Protein AF-A0A523SQ18-F1 (afdb_monomer)

Radius of gyration: 29.77 Å; Cα contacts (8 Å, |Δi|>4): 262; chains: 1; bounding box: 77×30×87 Å

Mean predicted aligned error: 15.64 Å

pLDDT: mean 80.22, std 18.95, range [36.53, 98.81]

Foldseek 3Di:
DVVVVVVVVVVVVVVVVVVVVVVVVVVVVVVVCCVVDPDDDDDDDPDDDPPVVVVVVVVVVVVVVVVVVVVVVVVVVVVVVVVVVQAPFDKPFDPFWDQFQNDTATEIEGEDPDWDWDDDPHYIYTYYHPDDDPPQVVLVSVLVVLVVVVVVLLVVLCVVCCVVLVQDADEEEEDLDDPDQKAADPNRYIYGYSLCRSHNSLLVSLVSQLRSLCSVPVDPDPSSVVSSCVVPVCSVVSVVVVVVSVVVLVPRPSNCSSSPSPD

Nearest PDB structures (foldseek):
  6d2s-assembly1_A  TM=4.173E-01  e=6.656E-01  Mycobacterium tuberculosis H37Rv
  5e3x-assembly1_A-2  TM=3.750E-01  e=1.136E+00  Fervidobacterium islandicum
  6cz6-assembly1_D  TM=3.582E-01  e=8.959E-01  Mycobacterium tuberculosis H37Rv
  5giv-assembly3_E  TM=5.142E-01  e=5.652E+00  Deinococcus radiodurans R1 = ATCC 13939 = DSM 20539

Structure (mmCIF, N/CA/C/O backbone):
data_AF-A0A523SQ18-F1
#
_entry.id   AF-A0A523SQ18-F1
#
loop_
_atom_site.group_PDB
_atom_site.id
_atom_site.type_symbol
_atom_site.label_atom_id
_atom_site.label_alt_id
_atom_site.label_comp_id
_atom_site.label_asym_id
_atom_site.label_entity_id
_atom_site.label_seq_id
_atom_site.pdbx_PDB_ins_code
_atom_site.Cartn_x
_atom_site.Cartn_y
_atom_site.Cartn_z
_atom_site.occupancy
_atom_site.B_iso_or_equiv
_atom_site.auth_seq_id
_atom_site.auth_comp_id
_atom_site.auth_asym_id
_atom_site.auth_atom_id
_atom_site.pdbx_PDB_model_num
ATOM 1 N N . MET A 1 1 ? -10.753 -11.496 -16.327 1.00 45.47 1 MET A N 1
ATOM 2 C CA . MET A 1 1 ? -12.130 -11.015 -16.592 1.00 45.47 1 MET A CA 1
ATOM 3 C C . MET A 1 1 ? -12.182 -10.109 -17.814 1.00 45.47 1 MET A C 1
ATOM 5 O O . MET A 1 1 ? -13.069 -10.311 -18.627 1.00 45.47 1 MET A O 1
ATOM 9 N N . GLU A 1 2 ? -11.209 -9.210 -18.001 1.00 45.06 2 GLU A N 1
ATOM 10 C CA . GLU A 1 2 ? -11.089 -8.354 -19.197 1.00 45.06 2 GLU A CA 1
ATOM 11 C C . GLU A 1 2 ? -11.115 -9.126 -20.526 1.00 45.06 2 GLU A C 1
ATOM 13 O O . GLU A 1 2 ? -11.893 -8.794 -21.408 1.00 45.06 2 GLU A O 1
ATOM 18 N N . SER A 1 3 ? -10.367 -10.232 -20.638 1.00 47.94 3 SER A N 1
ATOM 19 C CA . SER A 1 3 ? -10.339 -11.058 -21.860 1.00 47.94 3 SER A CA 1
ATOM 20 C C . SER A 1 3 ? -11.707 -11.660 -22.223 1.00 47.94 3 SER A C 1
ATOM 22 O O . SER A 1 3 ? -12.045 -11.737 -23.400 1.00 47.94 3 SER A O 1
ATOM 24 N N . ARG A 1 4 ? -12.543 -12.001 -21.229 1.00 48.41 4 ARG A N 1
ATOM 25 C CA . ARG A 1 4 ? -13.916 -12.470 -21.480 1.00 48.41 4 ARG A CA 1
ATOM 26 C C . ARG A 1 4 ? -14.852 -11.322 -21.865 1.00 48.41 4 ARG A C 1
ATOM 28 O O . ARG A 1 4 ? -15.751 -11.540 -22.659 1.00 48.41 4 ARG A O 1
ATOM 35 N N . ARG A 1 5 ? -14.633 -10.106 -21.353 1.00 52.78 5 ARG A N 1
ATOM 36 C CA . ARG A 1 5 ? -15.425 -8.917 -21.720 1.00 52.78 5 ARG A CA 1
ATOM 37 C C . ARG A 1 5 ? -15.117 -8.437 -23.136 1.00 52.78 5 ARG A C 1
ATOM 39 O O . ARG A 1 5 ? -16.046 -8.102 -23.856 1.00 52.78 5 ARG A O 1
ATOM 46 N N . VAL A 1 6 ? -13.848 -8.479 -23.545 1.00 58.94 6 VAL A N 1
ATOM 47 C CA . VAL A 1 6 ? -13.438 -8.187 -24.929 1.00 58.94 6 VAL A CA 1
ATOM 48 C C . VAL A 1 6 ? -13.985 -9.250 -25.883 1.00 58.94 6 VAL A C 1
ATOM 50 O O . VAL A 1 6 ? -14.564 -8.897 -26.899 1.00 58.94 6 VAL A O 1
ATOM 53 N N . ALA A 1 7 ? -13.908 -10.537 -25.526 1.00 56.41 7 ALA A N 1
ATOM 54 C CA . ALA A 1 7 ? -14.481 -11.605 -26.348 1.00 56.41 7 ALA A CA 1
ATOM 55 C C . ALA A 1 7 ? -16.011 -11.495 -26.486 1.00 56.41 7 ALA A C 1
ATOM 57 O O . ALA A 1 7 ? -16.534 -11.618 -27.586 1.00 56.41 7 ALA A O 1
ATOM 58 N N . VAL A 1 8 ? -16.734 -11.209 -25.395 1.00 64.75 8 VAL A N 1
ATOM 59 C CA . VAL A 1 8 ? -18.192 -10.996 -25.439 1.00 64.75 8 VAL A CA 1
ATOM 60 C C . VAL A 1 8 ? -18.544 -9.749 -26.257 1.00 64.75 8 VAL A C 1
ATOM 62 O O . VAL A 1 8 ? -19.501 -9.784 -27.020 1.00 64.75 8 VAL A O 1
ATOM 65 N N . PHE A 1 9 ? -17.757 -8.674 -26.161 1.00 67.56 9 PHE A N 1
ATOM 66 C CA . PHE A 1 9 ? -17.957 -7.466 -26.964 1.00 67.56 9 PHE A CA 1
ATOM 67 C C . PHE A 1 9 ? -17.764 -7.728 -28.467 1.00 67.56 9 PHE A C 1
ATOM 69 O O . PHE A 1 9 ? -18.625 -7.355 -29.257 1.00 67.56 9 PHE A O 1
ATOM 76 N N . GLU A 1 10 ? -16.697 -8.430 -28.858 1.00 65.44 10 GLU A N 1
ATOM 77 C CA . GLU A 1 10 ? -16.439 -8.821 -30.255 1.00 65.44 10 GLU A CA 1
ATOM 78 C C . GLU A 1 10 ? -17.548 -9.735 -30.808 1.00 65.44 10 GLU A C 1
ATOM 80 O O . GLU A 1 10 ? -18.009 -9.540 -31.933 1.00 65.44 10 GLU A O 1
ATOM 85 N N . ILE A 1 11 ? -18.047 -10.681 -30.001 1.00 73.62 11 ILE A N 1
ATOM 86 C CA . ILE A 1 11 ? -19.167 -11.558 -30.382 1.00 73.62 11 ILE A CA 1
ATOM 87 C C . ILE A 1 11 ? -20.453 -10.742 -30.582 1.00 73.62 11 ILE A C 1
ATOM 89 O O . ILE A 1 11 ? -21.131 -10.908 -31.595 1.00 73.62 11 ILE A O 1
ATOM 93 N N . CYS A 1 12 ? -20.778 -9.824 -29.666 1.00 67.88 12 CYS A N 1
ATOM 94 C CA . CYS A 1 12 ? -21.961 -8.969 -29.787 1.00 67.88 12 CYS A CA 1
ATOM 95 C C . CYS A 1 12 ? -21.896 -8.045 -31.015 1.00 67.88 12 CYS A C 1
ATOM 97 O O . CYS A 1 12 ? -22.901 -7.876 -31.704 1.00 67.88 12 CYS A O 1
ATOM 99 N N . VAL A 1 13 ? -20.722 -7.480 -31.323 1.00 72.12 13 VAL A N 1
ATOM 100 C CA . VAL A 1 13 ? -20.512 -6.657 -32.527 1.00 72.12 13 VAL A CA 1
ATOM 101 C C . VAL A 1 13 ? -20.651 -7.502 -33.796 1.00 72.12 13 VAL A C 1
ATOM 103 O O . VAL A 1 13 ? -21.310 -7.071 -34.740 1.00 72.12 13 VAL A O 1
ATOM 106 N N . GLY A 1 14 ? -20.107 -8.723 -33.809 1.00 77.38 14 GLY A N 1
ATOM 107 C CA . GLY A 1 14 ? -20.265 -9.657 -34.925 1.00 77.38 14 GLY A CA 1
ATOM 108 C C . GLY A 1 14 ? -21.730 -10.012 -35.201 1.00 77.38 14 GLY A C 1
ATOM 109 O O . GLY A 1 14 ? -22.177 -9.929 -36.343 1.00 77.38 14 GLY A O 1
ATOM 110 N N . ILE A 1 15 ? -22.505 -10.325 -34.156 1.00 76.69 15 ILE A N 1
ATOM 111 C CA . ILE A 1 15 ? -23.942 -10.626 -34.274 1.00 76.69 15 ILE A CA 1
ATOM 112 C C . ILE A 1 15 ? -24.713 -9.405 -34.795 1.00 76.69 15 ILE A C 1
ATOM 114 O O . ILE A 1 15 ? -25.537 -9.544 -35.698 1.00 76.69 15 ILE A O 1
ATOM 118 N N . LEU A 1 16 ? -24.420 -8.203 -34.287 1.00 69.94 16 LEU A N 1
ATOM 119 C CA . LEU A 1 16 ? -25.072 -6.968 -34.731 1.00 69.94 16 LEU A CA 1
ATOM 120 C C . LEU A 1 16 ? -24.825 -6.691 -36.223 1.00 69.94 16 LEU A C 1
ATOM 122 O O . LEU A 1 16 ? -25.756 -6.334 -36.943 1.00 69.94 16 LEU A O 1
ATOM 126 N N . LEU A 1 17 ? -23.598 -6.902 -36.708 1.00 72.50 17 LEU A N 1
ATOM 127 C CA . LEU A 1 17 ? -23.261 -6.738 -38.125 1.00 72.50 17 LEU A CA 1
ATOM 128 C C . LEU A 1 17 ? -23.968 -7.767 -39.017 1.00 72.50 17 LEU A C 1
ATOM 130 O O . LEU A 1 17 ? -24.408 -7.414 -40.110 1.00 72.50 17 LEU A O 1
ATOM 134 N N . ILE A 1 18 ? -24.133 -9.008 -38.549 1.00 75.94 18 ILE A N 1
ATOM 135 C CA . ILE A 1 18 ? -24.889 -10.047 -39.266 1.00 75.94 18 ILE A CA 1
ATOM 136 C C . ILE A 1 18 ? -26.376 -9.675 -39.350 1.00 75.94 18 ILE A C 1
ATOM 138 O O . ILE A 1 18 ? -26.970 -9.785 -40.421 1.00 75.94 18 ILE A O 1
ATOM 142 N N . VAL A 1 19 ? -26.971 -9.180 -38.258 1.00 75.31 19 VAL A N 1
ATOM 143 C CA . VAL A 1 19 ? -28.376 -8.735 -38.235 1.00 75.31 19 VAL A CA 1
ATOM 144 C C . VAL A 1 19 ? -28.588 -7.547 -39.175 1.00 75.31 19 VAL A C 1
ATOM 146 O O . VAL A 1 19 ? -29.519 -7.566 -39.978 1.00 75.31 19 VAL A O 1
ATOM 149 N N . ILE A 1 20 ? -27.700 -6.549 -39.142 1.00 71.38 20 ILE A N 1
ATOM 150 C CA . ILE A 1 20 ? -27.742 -5.407 -40.068 1.00 71.38 20 ILE A CA 1
ATOM 151 C C . ILE A 1 20 ? -27.587 -5.885 -41.516 1.00 71.38 20 ILE A C 1
ATOM 153 O O . ILE A 1 20 ? -28.355 -5.466 -42.379 1.00 71.38 20 ILE A O 1
ATOM 157 N N . GLY A 1 21 ? -26.656 -6.804 -41.787 1.00 74.50 21 GLY A N 1
ATOM 158 C CA . GLY A 1 21 ? -26.476 -7.402 -43.109 1.00 74.50 21 GLY A CA 1
ATOM 159 C C . GLY A 1 21 ? -27.722 -8.139 -43.608 1.00 74.50 21 GLY A C 1
ATOM 160 O O . GLY A 1 21 ? -28.105 -7.975 -44.764 1.00 74.50 21 GLY A O 1
ATOM 161 N N . PHE A 1 22 ? -28.402 -8.894 -42.739 1.00 72.81 22 PHE A N 1
ATOM 162 C CA . PHE A 1 22 ? -29.632 -9.612 -43.083 1.00 72.81 22 PHE A CA 1
ATOM 163 C C . PHE A 1 22 ? -30.805 -8.663 -43.351 1.00 72.81 22 PHE A C 1
ATOM 165 O O . PHE A 1 22 ? -31.569 -8.876 -44.293 1.00 72.81 22 PHE A O 1
ATOM 172 N N . ILE A 1 23 ? -30.922 -7.582 -42.573 1.00 67.62 23 ILE A N 1
ATOM 173 C CA . ILE A 1 23 ? -31.892 -6.513 -42.827 1.00 67.62 23 ILE A CA 1
ATOM 174 C C . ILE A 1 23 ? -31.589 -5.881 -44.189 1.00 67.62 23 ILE A C 1
ATOM 176 O O . ILE A 1 23 ? -32.451 -5.886 -45.059 1.00 67.62 23 ILE A O 1
ATOM 180 N N . LEU A 1 24 ? -30.356 -5.443 -44.446 1.00 65.50 24 LEU A N 1
ATOM 181 C CA . LEU A 1 24 ? -29.980 -4.840 -45.731 1.00 65.50 24 LEU A CA 1
ATOM 182 C C . LEU A 1 24 ? -30.195 -5.788 -46.925 1.00 65.50 24 LEU A C 1
ATOM 184 O O . LEU A 1 24 ? -30.640 -5.344 -47.981 1.00 65.50 24 LEU A O 1
ATOM 188 N N . TRP A 1 25 ? -29.954 -7.093 -46.761 1.00 72.19 25 TRP A N 1
ATOM 189 C CA . TRP A 1 25 ? -30.231 -8.110 -47.782 1.00 72.19 25 TRP A CA 1
ATOM 190 C C . TRP A 1 25 ? -31.733 -8.320 -48.023 1.00 72.19 25 TRP A C 1
ATOM 192 O O . TRP A 1 25 ? -32.179 -8.426 -49.164 1.00 72.19 25 TRP A O 1
ATOM 202 N N . ARG A 1 26 ? -32.548 -8.333 -46.964 1.00 66.38 26 ARG A N 1
ATOM 203 C CA . ARG A 1 26 ? -34.009 -8.433 -47.086 1.00 66.38 26 ARG A CA 1
ATOM 204 C C . ARG A 1 26 ? -34.596 -7.194 -47.769 1.00 66.38 26 ARG A C 1
ATOM 206 O O . ARG A 1 26 ? -35.459 -7.325 -48.635 1.00 66.38 26 ARG A O 1
ATOM 213 N N . TRP A 1 27 ? -34.088 -6.012 -47.426 1.00 56.78 27 TRP A N 1
ATOM 214 C CA . TRP A 1 27 ? -34.474 -4.746 -48.051 1.00 56.78 27 TRP A CA 1
ATOM 215 C C . TRP A 1 27 ? -34.017 -4.669 -49.513 1.00 56.78 27 TRP A C 1
ATOM 217 O O . TRP A 1 27 ? -34.788 -4.230 -50.364 1.00 56.78 27 TRP A O 1
ATOM 227 N N . SER A 1 28 ? -32.824 -5.174 -49.852 1.00 64.94 28 SER A N 1
ATOM 228 C CA . SER A 1 28 ? -32.366 -5.208 -51.247 1.00 64.94 28 SER A CA 1
ATOM 229 C C . SER A 1 28 ? -33.218 -6.134 -52.118 1.00 64.94 28 SER A C 1
ATOM 231 O O . SER A 1 28 ? -33.491 -5.801 -53.268 1.00 64.94 28 SER A O 1
ATOM 233 N N . LYS A 1 29 ? -33.724 -7.248 -51.571 1.00 66.88 29 LYS A N 1
ATOM 234 C CA . LYS A 1 29 ? -34.671 -8.135 -52.268 1.00 66.88 29 LYS A CA 1
ATOM 235 C C . LYS A 1 29 ? -36.046 -7.495 -52.482 1.00 66.88 29 LYS A C 1
ATOM 237 O O . LYS A 1 29 ? -36.621 -7.689 -53.549 1.00 66.88 29 LYS A O 1
ATOM 242 N N . GLN A 1 30 ? -36.547 -6.710 -51.526 1.00 59.19 30 G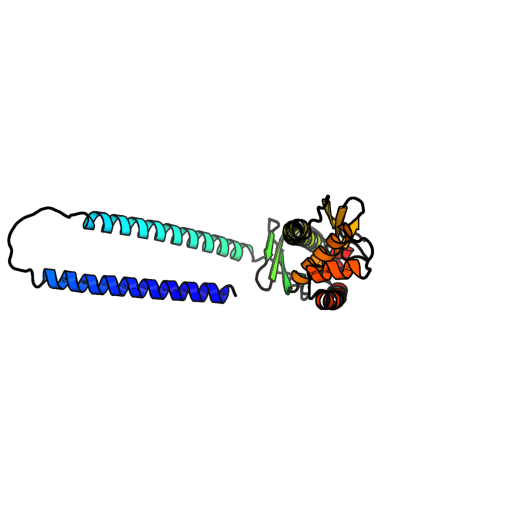LN A N 1
ATOM 243 C CA . GLN A 1 30 ? -37.788 -5.938 -51.695 1.00 59.19 30 GLN A CA 1
ATOM 244 C C . GLN A 1 30 ? -37.650 -4.853 -52.770 1.00 59.19 30 GLN A C 1
ATOM 246 O O . GLN A 1 30 ? -38.528 -4.721 -53.618 1.00 59.19 30 GLN A O 1
ATOM 251 N N . ILE A 1 31 ? -36.526 -4.133 -52.787 1.00 58.22 31 ILE A N 1
ATOM 252 C CA . ILE A 1 31 ? -36.234 -3.115 -53.807 1.00 58.22 31 ILE A CA 1
ATOM 253 C C . ILE A 1 31 ? -36.091 -3.757 -55.196 1.00 58.22 31 ILE A C 1
ATOM 255 O O . ILE A 1 31 ? -36.637 -3.246 -56.170 1.00 58.22 31 ILE A O 1
ATOM 259 N N . LEU A 1 32 ? -35.416 -4.910 -55.290 1.00 57.53 32 LEU A N 1
ATOM 260 C CA . LEU A 1 32 ? -35.263 -5.647 -56.547 1.00 57.53 32 LEU A CA 1
ATOM 261 C C . LEU A 1 32 ? -36.611 -6.172 -57.077 1.00 57.53 32 LEU A C 1
ATOM 263 O O . LEU A 1 32 ? -36.835 -6.154 -58.280 1.00 57.53 32 LEU A O 1
ATOM 267 N N . TRP A 1 33 ? -37.527 -6.594 -56.197 1.00 51.38 33 TRP A N 1
ATOM 268 C CA . TRP A 1 33 ? -38.872 -7.036 -56.589 1.00 51.38 33 TRP A CA 1
ATOM 269 C C . TRP A 1 33 ? -39.714 -5.887 -57.165 1.00 51.38 33 TRP A C 1
ATOM 271 O O . TRP A 1 33 ? -40.364 -6.071 -58.188 1.00 51.38 33 TRP A O 1
ATOM 281 N N . ILE A 1 34 ? -39.624 -4.689 -56.575 1.00 56.59 34 ILE A N 1
ATOM 282 C CA . ILE A 1 34 ? -40.304 -3.472 -57.056 1.00 56.59 34 ILE A CA 1
ATOM 283 C C . ILE A 1 34 ? -39.718 -2.980 -58.393 1.00 56.59 34 ILE A C 1
ATOM 285 O O . ILE A 1 34 ? -40.448 -2.453 -59.227 1.00 56.59 34 ILE A O 1
ATOM 289 N N . LEU A 1 35 ? -38.414 -3.179 -58.622 1.00 55.28 35 LEU A N 1
ATOM 290 C CA . LEU A 1 35 ? -37.752 -2.865 -59.896 1.00 55.28 35 LEU A CA 1
ATOM 291 C C . LEU A 1 35 ? -38.108 -3.850 -61.022 1.00 55.28 35 LEU A C 1
ATOM 293 O O . LEU A 1 35 ? -38.194 -3.436 -62.174 1.00 55.28 35 LEU A O 1
ATOM 297 N N . ILE A 1 36 ? -38.287 -5.140 -60.706 1.00 64.38 36 ILE A N 1
ATOM 298 C CA . ILE A 1 36 ? -38.589 -6.190 -61.697 1.00 64.38 36 ILE A CA 1
ATOM 299 C C . ILE A 1 36 ? -40.092 -6.249 -62.016 1.00 64.38 36 ILE A C 1
ATOM 301 O O . ILE A 1 36 ? -40.459 -6.481 -63.165 1.00 64.38 36 ILE A O 1
ATOM 305 N N . TYR A 1 37 ? -40.956 -6.009 -61.026 1.00 52.25 37 TYR A N 1
ATOM 306 C CA . TYR A 1 37 ? -42.413 -6.001 -61.177 1.00 52.25 37 TYR A CA 1
ATOM 307 C C . TYR A 1 37 ? -42.995 -4.667 -60.694 1.00 52.25 37 TYR A C 1
ATOM 309 O O . TYR A 1 37 ? -43.635 -4.614 -59.639 1.00 52.25 37 TYR A O 1
ATOM 317 N N . PRO A 1 38 ? -42.768 -3.568 -61.433 1.00 54.34 38 PRO A N 1
ATOM 318 C CA . PRO A 1 38 ? -43.370 -2.294 -61.085 1.00 54.34 38 PRO A CA 1
ATOM 319 C C . PRO A 1 38 ? -44.897 -2.402 -61.258 1.00 54.34 38 PRO A C 1
ATOM 321 O O . PRO A 1 38 ? -45.357 -2.794 -62.335 1.00 54.34 38 PRO A O 1
ATOM 324 N N . PRO A 1 39 ? -45.714 -2.083 -60.238 1.00 49.50 39 PRO A N 1
ATOM 325 C CA . PRO A 1 39 ? -47.161 -2.033 -60.414 1.00 49.50 39 PRO A CA 1
ATOM 326 C C . PRO A 1 39 ? -47.530 -0.971 -61.471 1.00 49.50 39 PRO A C 1
ATOM 328 O O . PRO A 1 39 ? -46.842 0.049 -61.582 1.00 49.50 39 PRO A O 1
ATOM 331 N N . PRO A 1 40 ? -48.591 -1.194 -62.270 1.00 48.09 40 PRO A N 1
ATOM 332 C CA . PRO A 1 40 ? -48.945 -0.316 -63.381 1.00 48.09 40 PRO A CA 1
ATOM 333 C C . PRO A 1 40 ? -49.273 1.099 -62.885 1.00 48.09 40 PRO A C 1
ATOM 335 O O . PRO A 1 40 ? -50.044 1.288 -61.945 1.00 48.09 40 PRO A O 1
ATOM 338 N N . LEU A 1 41 ? -48.633 2.088 -63.514 1.00 47.19 41 LEU A N 1
ATOM 339 C CA . LEU A 1 41 ? -48.600 3.484 -63.084 1.00 47.19 41 LEU A CA 1
ATOM 340 C C . LEU A 1 41 ? -49.985 4.149 -63.034 1.00 47.19 41 LEU A C 1
ATOM 342 O O . LEU A 1 41 ? -50.658 4.272 -64.055 1.00 47.19 41 LEU A O 1
ATOM 346 N N . ALA A 1 42 ? -50.274 4.786 -61.900 1.00 36.53 42 ALA A N 1
ATOM 347 C CA . ALA A 1 4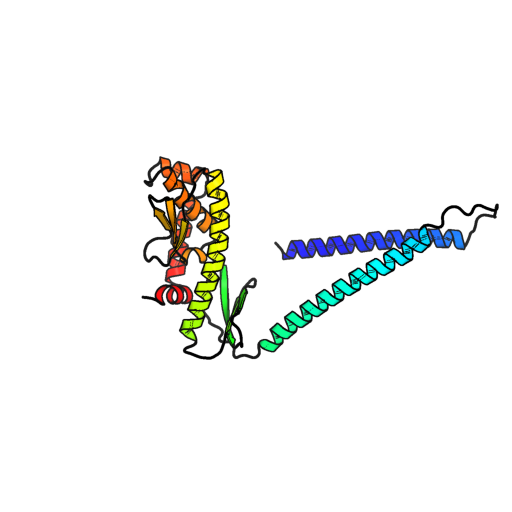2 ? -50.950 6.080 -61.866 1.00 36.53 42 ALA A CA 1
ATOM 348 C C . ALA A 1 42 ? -49.935 7.142 -61.388 1.00 36.53 42 ALA A C 1
ATOM 350 O O . ALA A 1 42 ? -49.295 6.983 -60.351 1.00 36.53 42 ALA A O 1
ATOM 351 N N . LYS A 1 43 ? -49.733 8.200 -62.184 1.00 38.41 43 LYS A N 1
ATOM 352 C CA . LYS A 1 43 ? -48.966 9.418 -61.833 1.00 38.41 43 LYS A CA 1
ATOM 353 C C . LYS A 1 43 ? -49.787 10.317 -60.879 1.00 38.41 43 LYS A C 1
ATOM 355 O O . LYS A 1 43 ? -51.002 10.151 -60.838 1.00 38.41 43 LYS A O 1
ATOM 360 N N . PRO A 1 44 ? -49.230 11.427 -60.353 1.00 62.97 44 PRO A N 1
ATOM 361 C CA . PRO A 1 44 ? -47.898 11.640 -59.781 1.00 62.97 44 PRO A CA 1
ATOM 362 C C . PRO A 1 44 ? -48.018 12.198 -58.344 1.00 62.97 44 PRO A C 1
ATOM 364 O O . PRO A 1 44 ? -48.954 12.930 -58.053 1.00 62.97 44 PRO A O 1
ATOM 367 N N . LEU A 1 45 ? -47.041 11.978 -57.464 1.00 39.09 45 LEU A N 1
ATOM 368 C CA . LEU A 1 45 ? -46.723 13.000 -56.462 1.00 39.09 45 LEU A CA 1
ATOM 369 C C . LEU A 1 45 ? -45.272 12.860 -56.012 1.00 39.09 45 LEU A C 1
ATOM 371 O O . LEU A 1 45 ? -44.842 11.865 -55.432 1.00 39.09 45 LEU A O 1
ATOM 375 N N . ILE A 1 46 ? -44.520 13.899 -56.348 1.00 48.56 46 ILE A N 1
ATOM 376 C CA . ILE A 1 46 ? -43.278 14.297 -55.709 1.00 48.56 46 ILE A CA 1
ATOM 377 C C . ILE A 1 46 ? -43.627 14.541 -54.245 1.00 48.56 46 ILE A C 1
ATOM 379 O O . ILE A 1 46 ? -44.146 15.599 -53.940 1.00 48.56 46 ILE A O 1
ATOM 383 N N . GLU A 1 47 ? -43.400 13.574 -53.360 1.00 46.28 47 GLU A N 1
ATOM 384 C CA . GLU A 1 47 ? -43.455 13.789 -51.909 1.00 46.28 47 GLU A CA 1
ATOM 385 C C . GLU A 1 47 ? -42.832 12.586 -51.187 1.00 46.28 47 GLU A C 1
ATOM 387 O O . GLU A 1 47 ? -43.510 11.698 -50.687 1.00 46.28 47 GLU A O 1
ATOM 392 N N . SER A 1 48 ? -41.498 12.503 -51.234 1.00 49.91 48 SER A N 1
ATOM 393 C CA . SER A 1 48 ? -40.609 11.897 -50.219 1.00 49.91 48 SER A CA 1
ATOM 394 C C . SER A 1 48 ? -39.279 11.473 -50.849 1.00 49.91 48 SER A C 1
ATOM 396 O O . SER A 1 48 ? -38.933 10.302 -50.980 1.00 49.91 48 SER A O 1
ATOM 398 N N . LEU A 1 49 ? -38.451 12.470 -51.155 1.00 51.84 49 LEU A N 1
ATOM 399 C CA . LEU A 1 49 ? -37.020 12.284 -51.392 1.00 51.84 49 LEU A CA 1
ATOM 400 C C . LEU A 1 49 ? -36.171 12.676 -50.156 1.00 51.84 49 LEU A C 1
ATOM 402 O O . LEU A 1 49 ? -35.298 13.527 -50.286 1.00 51.84 49 LEU A O 1
ATOM 406 N N . PRO A 1 50 ? -36.339 12.081 -48.949 1.00 48.22 50 PRO A N 1
ATOM 407 C CA . PRO A 1 50 ? -35.333 12.217 -47.894 1.00 48.22 50 PRO A CA 1
ATOM 408 C C . PRO A 1 50 ? -34.287 11.084 -47.901 1.00 48.22 50 PRO A C 1
ATOM 410 O O . PRO A 1 50 ? -33.290 11.169 -47.187 1.00 48.22 50 PRO A O 1
ATOM 413 N N . PHE A 1 51 ? -34.448 10.029 -48.709 1.00 48.66 51 PHE A N 1
ATOM 414 C CA . PHE A 1 51 ? -33.617 8.824 -48.566 1.00 48.66 51 PHE A CA 1
ATOM 415 C C . PHE A 1 51 ? -32.252 8.878 -49.271 1.00 48.66 51 PHE A C 1
ATOM 417 O O . PHE A 1 51 ? -31.283 8.314 -48.760 1.00 48.66 51 PHE A O 1
ATOM 424 N N . LEU A 1 52 ? -32.115 9.602 -50.388 1.00 47.78 52 LEU A N 1
ATOM 425 C CA . LEU A 1 52 ? -30.832 9.676 -51.109 1.00 47.78 52 LEU A CA 1
ATOM 426 C C . LEU A 1 52 ? -29.800 10.592 -50.421 1.00 47.78 52 LEU A C 1
ATOM 428 O O . LEU A 1 52 ? -28.601 10.334 -50.514 1.00 47.78 52 LEU A O 1
ATOM 432 N N . PHE A 1 53 ? -30.244 11.588 -49.645 1.00 46.19 53 PHE A N 1
ATOM 433 C CA . PHE A 1 53 ? -29.349 12.434 -48.841 1.00 46.19 53 PHE A CA 1
ATOM 434 C C . PHE A 1 53 ? -28.876 11.752 -47.547 1.00 46.19 53 PHE A C 1
ATOM 436 O O . PHE A 1 53 ? -27.729 11.937 -47.137 1.00 46.19 53 PHE A O 1
ATOM 443 N N . TRP A 1 54 ? -29.708 10.903 -46.933 1.00 47.88 54 TRP A N 1
ATOM 444 C CA . TRP A 1 54 ? -29.310 10.122 -45.755 1.00 47.88 54 TRP A CA 1
ATOM 445 C C . TRP A 1 54 ? -28.310 9.007 -46.085 1.00 47.88 54 TRP A C 1
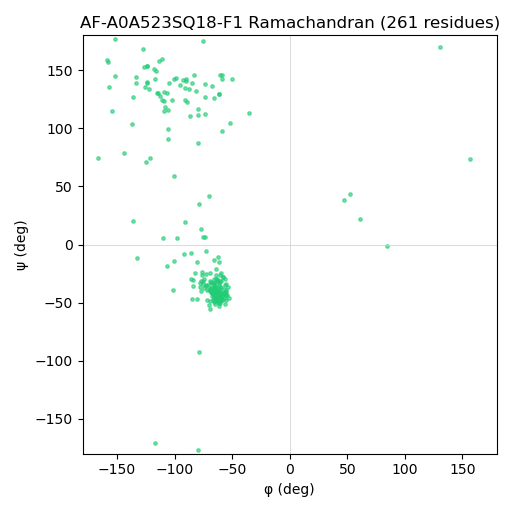ATOM 447 O O . TRP A 1 54 ? -27.403 8.758 -45.295 1.00 47.88 54 TRP A O 1
ATOM 457 N N . GLY A 1 55 ? -28.415 8.380 -47.262 1.00 51.03 55 GLY A N 1
ATOM 458 C CA . GLY A 1 55 ? -27.485 7.332 -47.696 1.00 51.03 55 GLY A CA 1
ATOM 459 C C . GLY A 1 55 ? -26.045 7.828 -47.871 1.00 51.03 55 GLY A C 1
ATOM 460 O O . GLY A 1 55 ? -25.118 7.231 -47.327 1.00 51.03 55 GLY A O 1
ATOM 461 N N . LEU A 1 56 ? -25.850 8.956 -48.567 1.00 50.97 56 LEU A N 1
ATOM 462 C CA . LEU A 1 56 ? -24.524 9.561 -48.755 1.00 50.97 56 LEU A CA 1
ATOM 463 C C . LEU A 1 56 ? -23.967 10.168 -47.458 1.00 50.97 56 LEU A C 1
ATOM 465 O O . LEU A 1 56 ? -22.782 10.006 -47.170 1.00 50.97 56 LEU A O 1
ATOM 469 N N . GLY A 1 57 ? -24.814 10.806 -46.642 1.00 49.66 57 GLY A N 1
ATOM 470 C CA . GLY A 1 57 ? -24.418 11.334 -45.333 1.00 49.66 57 GLY A CA 1
ATOM 471 C C . GLY A 1 57 ? -23.968 10.236 -44.364 1.00 49.66 57 GLY A C 1
ATOM 472 O O . GLY A 1 57 ? -22.922 10.364 -43.729 1.00 49.66 57 GLY A O 1
ATOM 473 N N . ALA A 1 58 ? -24.697 9.118 -44.300 1.00 54.81 58 ALA A N 1
ATOM 474 C CA . ALA A 1 58 ? -24.320 7.963 -43.488 1.00 54.81 58 ALA A CA 1
ATOM 475 C C . ALA A 1 58 ? -23.024 7.307 -43.987 1.00 54.81 58 ALA A C 1
ATOM 477 O O . ALA A 1 58 ? -22.172 6.962 -43.170 1.00 54.81 58 ALA A O 1
ATOM 478 N N . LEU A 1 59 ? -22.827 7.193 -45.307 1.00 55.09 59 LEU A N 1
ATOM 479 C CA . LEU A 1 59 ? -21.598 6.640 -45.883 1.00 55.09 59 LEU A CA 1
ATOM 480 C C . LEU A 1 59 ? -20.375 7.509 -45.545 1.00 55.09 59 LEU A C 1
ATOM 482 O O . LEU A 1 59 ? -19.356 6.991 -45.095 1.00 55.09 59 LEU A O 1
ATOM 486 N N . LEU A 1 60 ? -20.498 8.835 -45.666 1.00 56.91 60 LEU A N 1
ATOM 487 C CA . LEU A 1 60 ? -19.428 9.781 -45.331 1.00 56.91 60 LEU A CA 1
ATOM 488 C C . LEU A 1 60 ? -19.098 9.790 -43.831 1.00 56.91 60 LEU A C 1
ATOM 490 O O . LEU A 1 60 ? -17.924 9.879 -43.463 1.00 56.91 60 LEU A O 1
ATOM 494 N N . VAL A 1 61 ? -20.105 9.657 -42.960 1.00 63.16 61 VAL A N 1
ATOM 495 C CA . VAL A 1 61 ? -19.906 9.527 -41.506 1.00 63.16 61 VAL A CA 1
ATOM 496 C C . VAL A 1 61 ? -19.229 8.199 -41.165 1.00 63.16 61 VAL A C 1
ATOM 498 O O . VAL A 1 61 ? -18.267 8.190 -40.394 1.00 63.16 61 VAL A O 1
ATOM 501 N N . VAL A 1 62 ? -19.661 7.088 -41.769 1.00 62.09 62 VAL A N 1
ATOM 502 C CA . VAL A 1 62 ? -19.043 5.766 -41.581 1.00 62.09 62 VAL A CA 1
ATOM 503 C C . VAL A 1 62 ? -17.596 5.767 -42.070 1.00 62.09 62 VAL A C 1
ATOM 505 O O . VAL A 1 62 ? -16.716 5.305 -41.344 1.00 62.09 62 VAL A O 1
ATOM 508 N N . ASP A 1 63 ? -17.307 6.358 -43.229 1.00 65.69 63 ASP A N 1
ATOM 509 C CA . ASP A 1 63 ? -15.942 6.482 -43.748 1.00 65.69 63 ASP A CA 1
ATOM 510 C C . ASP A 1 63 ? -15.078 7.440 -42.920 1.00 65.69 63 ASP A C 1
ATOM 512 O O . ASP A 1 63 ? -13.872 7.224 -42.773 1.00 65.69 63 ASP A O 1
ATOM 516 N N . GLY A 1 64 ? -15.664 8.492 -42.344 1.00 67.69 64 GLY A N 1
ATOM 517 C CA . GLY A 1 64 ? -14.987 9.386 -41.402 1.00 67.69 64 GLY A CA 1
ATOM 518 C C . GLY A 1 64 ? -14.605 8.676 -40.099 1.00 67.69 64 GLY A C 1
ATOM 519 O O . GLY A 1 64 ? -13.462 8.769 -39.644 1.00 67.69 64 GLY A O 1
ATOM 520 N N . VAL A 1 65 ? -15.530 7.900 -39.527 1.00 60.78 65 VAL A N 1
ATOM 521 C CA . VAL A 1 65 ? -15.286 7.070 -38.337 1.00 60.78 65 VAL A CA 1
ATOM 522 C C . VAL A 1 65 ? -14.270 5.969 -38.645 1.00 60.78 65 VAL A C 1
ATOM 524 O O . VAL A 1 65 ? -13.338 5.764 -37.868 1.00 60.78 65 VAL A O 1
ATOM 527 N N . ARG A 1 66 ? -14.377 5.308 -39.804 1.00 67.44 66 ARG A N 1
ATOM 528 C CA . ARG A 1 66 ? -13.447 4.263 -40.252 1.00 67.44 66 ARG A CA 1
ATOM 529 C C . ARG A 1 66 ? -12.028 4.797 -40.414 1.00 67.44 66 ARG A C 1
ATOM 531 O O . ARG A 1 66 ? -11.103 4.169 -39.900 1.00 67.44 66 ARG A O 1
ATOM 538 N N . ARG A 1 67 ? -11.856 5.966 -41.044 1.00 67.50 67 ARG A N 1
ATOM 539 C CA . ARG A 1 67 ? -10.556 6.650 -41.159 1.00 67.50 67 ARG A CA 1
ATOM 540 C C . ARG A 1 67 ? -9.986 6.998 -39.792 1.00 67.50 67 ARG A C 1
ATOM 542 O O . ARG A 1 67 ? -8.852 6.642 -39.504 1.00 67.50 67 ARG A O 1
ATOM 549 N N . LYS A 1 68 ? -10.792 7.564 -38.888 1.00 63.59 68 LYS A N 1
ATOM 550 C CA . LYS A 1 68 ? -10.328 7.909 -37.534 1.00 63.59 68 LYS A CA 1
ATOM 551 C C . LYS A 1 68 ? -9.949 6.680 -36.704 1.00 63.59 68 LYS A C 1
ATOM 553 O O . LYS A 1 68 ? -8.976 6.723 -35.950 1.00 63.59 68 LYS A O 1
ATOM 558 N N . ILE A 1 69 ? -10.667 5.567 -36.864 1.00 60.25 69 ILE A N 1
ATOM 559 C CA . ILE A 1 69 ? -10.307 4.277 -36.261 1.00 60.25 69 ILE A CA 1
ATOM 560 C C . ILE A 1 69 ? -9.000 3.756 -36.865 1.00 60.25 69 ILE A C 1
ATOM 562 O O . ILE A 1 69 ? -8.119 3.362 -36.105 1.00 60.25 69 ILE A O 1
ATOM 566 N N . GLN A 1 70 ? -8.840 3.774 -38.192 1.00 67.62 70 GLN A N 1
ATOM 567 C CA . GLN A 1 70 ? -7.613 3.340 -38.870 1.00 67.62 70 GLN A CA 1
ATOM 568 C C . GLN A 1 70 ? -6.407 4.194 -38.472 1.00 67.62 70 GLN A C 1
ATOM 570 O O . GLN A 1 70 ? -5.371 3.629 -38.135 1.00 67.62 70 GLN A O 1
ATOM 575 N N . ASP A 1 71 ? -6.556 5.514 -38.401 1.00 71.44 71 ASP A N 1
ATOM 576 C CA . ASP A 1 71 ? -5.517 6.445 -37.957 1.00 71.44 71 ASP A CA 1
ATOM 577 C C . ASP A 1 71 ? -5.137 6.201 -36.502 1.00 71.44 71 ASP A C 1
ATOM 579 O O . ASP A 1 71 ? -3.957 6.118 -36.171 1.00 71.44 71 ASP A O 1
ATOM 583 N N . THR A 1 72 ? -6.123 5.997 -35.626 1.00 59.16 72 THR A N 1
ATOM 584 C CA . THR A 1 72 ? -5.866 5.658 -34.220 1.00 59.16 72 THR A CA 1
ATOM 585 C C . THR A 1 72 ? -5.148 4.312 -34.118 1.00 59.16 72 THR A C 1
ATOM 587 O O . THR A 1 72 ? -4.202 4.169 -33.345 1.00 59.16 72 THR A O 1
ATOM 590 N N . ARG A 1 73 ? -5.531 3.324 -34.936 1.00 63.88 73 ARG A N 1
ATOM 591 C CA . ARG A 1 73 ? -4.888 2.002 -35.000 1.00 63.88 73 ARG A CA 1
ATOM 592 C C . ARG A 1 73 ? -3.461 2.103 -35.532 1.00 63.88 73 ARG A C 1
ATOM 594 O O . ARG A 1 73 ? -2.569 1.490 -34.958 1.00 63.88 73 ARG A O 1
ATOM 601 N N . MET A 1 74 ? -3.219 2.917 -36.558 1.00 66.81 74 MET A N 1
ATOM 602 C CA . MET A 1 74 ? -1.889 3.190 -37.105 1.00 66.81 74 MET A CA 1
ATOM 603 C C . MET A 1 74 ? -1.015 3.944 -36.106 1.00 66.81 74 MET A C 1
ATOM 605 O O . MET A 1 74 ? 0.130 3.557 -35.904 1.00 66.81 74 MET A O 1
ATOM 609 N N . GLN A 1 75 ? -1.543 4.948 -35.405 1.00 64.00 75 GLN A N 1
ATOM 610 C CA . GLN A 1 75 ? -0.830 5.643 -34.333 1.00 64.00 75 GLN A CA 1
ATOM 611 C C . GLN A 1 75 ? -0.522 4.707 -33.161 1.00 64.00 75 GLN A C 1
ATOM 613 O O . GLN A 1 75 ? 0.580 4.756 -32.613 1.00 64.00 75 GLN A O 1
ATOM 618 N N . MET A 1 76 ? -1.445 3.810 -32.799 1.00 54.12 76 MET A N 1
ATOM 619 C CA . MET A 1 76 ? -1.205 2.774 -31.793 1.00 54.12 76 MET A CA 1
ATOM 620 C C . MET A 1 76 ? -0.136 1.780 -32.251 1.00 54.12 76 MET A C 1
ATOM 622 O O . MET A 1 76 ? 0.813 1.558 -31.505 1.00 54.12 76 MET A O 1
ATOM 626 N N . HIS A 1 77 ? -0.212 1.247 -33.473 1.00 62.41 77 HIS A N 1
ATOM 627 C CA . HIS A 1 77 ? 0.797 0.341 -34.028 1.00 62.41 77 HIS A CA 1
ATOM 628 C C . HIS A 1 77 ? 2.157 1.021 -34.202 1.00 62.41 77 HIS A C 1
ATOM 630 O O . HIS A 1 77 ? 3.170 0.403 -33.897 1.00 62.41 77 HIS A O 1
ATOM 636 N N . ALA A 1 78 ? 2.204 2.292 -34.603 1.00 56.00 78 ALA A N 1
ATOM 637 C CA . ALA A 1 78 ? 3.428 3.084 -34.701 1.00 56.00 78 ALA A CA 1
ATOM 638 C C . ALA A 1 78 ? 4.018 3.398 -33.318 1.00 56.00 78 ALA A C 1
ATOM 640 O O . ALA A 1 78 ? 5.229 3.339 -33.124 1.00 56.00 78 ALA A O 1
ATOM 641 N N . LYS A 1 79 ? 3.179 3.677 -32.314 1.00 59.19 79 LYS A N 1
ATOM 642 C CA . LYS A 1 79 ? 3.607 3.823 -30.916 1.00 59.19 79 LYS A CA 1
ATOM 643 C C . LYS A 1 79 ? 4.147 2.499 -30.375 1.00 59.19 79 LYS A C 1
ATOM 645 O O . LYS A 1 79 ? 5.187 2.486 -29.725 1.00 59.19 79 LYS A O 1
ATOM 650 N N . GLN A 1 80 ? 3.494 1.383 -30.688 1.00 54.88 80 GLN A N 1
ATOM 651 C CA . GLN A 1 80 ? 3.880 0.039 -30.260 1.00 54.88 80 GLN A CA 1
ATOM 652 C C . GLN A 1 80 ? 5.132 -0.465 -30.998 1.00 54.88 80 GLN A C 1
ATOM 654 O O . GLN A 1 80 ? 5.981 -1.094 -30.375 1.00 54.88 80 GLN A O 1
ATOM 659 N N . SER A 1 81 ? 5.314 -0.123 -32.278 1.00 53.25 81 SER A N 1
ATOM 660 C CA . SER A 1 81 ? 6.512 -0.433 -33.068 1.00 53.25 81 SER A CA 1
ATOM 661 C C . SER A 1 81 ? 7.700 0.452 -32.686 1.00 53.25 81 SER A C 1
ATOM 663 O O . SER A 1 81 ? 8.806 -0.064 -32.565 1.00 53.25 81 SER A O 1
ATOM 665 N N . ARG A 1 82 ? 7.489 1.740 -32.370 1.00 54.56 82 ARG A N 1
ATOM 666 C CA . ARG A 1 82 ? 8.512 2.615 -31.761 1.00 54.56 82 ARG A CA 1
ATOM 667 C C . ARG A 1 82 ? 8.951 2.091 -30.392 1.00 54.56 82 ARG A C 1
ATOM 669 O O . ARG A 1 82 ? 10.147 2.032 -30.128 1.00 54.56 82 ARG A O 1
ATOM 676 N N . LEU A 1 83 ? 8.011 1.621 -29.564 1.00 52.94 83 LEU A N 1
ATOM 677 C CA . LEU A 1 83 ? 8.306 0.942 -28.292 1.00 52.94 83 LEU A CA 1
ATOM 678 C C . LEU A 1 83 ? 9.028 -0.405 -28.479 1.00 52.94 83 LEU A C 1
ATOM 680 O O . LEU A 1 83 ? 9.786 -0.810 -27.595 1.00 52.94 83 LEU A O 1
ATOM 684 N N . ARG A 1 84 ? 8.791 -1.097 -29.604 1.00 47.00 84 ARG A N 1
ATOM 685 C CA . ARG A 1 84 ? 9.450 -2.361 -29.980 1.00 47.00 84 ARG A CA 1
ATOM 686 C C . ARG A 1 84 ? 10.872 -2.129 -30.503 1.00 47.00 84 ARG A C 1
ATOM 688 O O . ARG A 1 84 ? 11.775 -2.876 -30.144 1.00 47.00 84 ARG A O 1
ATOM 695 N N . ASN A 1 85 ? 11.086 -1.075 -31.292 1.00 47.75 85 ASN A N 1
ATOM 696 C CA . ASN A 1 85 ? 12.384 -0.739 -31.885 1.00 47.75 85 ASN A CA 1
ATOM 697 C C . ASN A 1 85 ? 13.314 0.017 -30.924 1.00 47.75 85 ASN A C 1
ATOM 699 O O . ASN A 1 85 ? 14.526 -0.132 -31.032 1.00 47.75 85 ASN A O 1
ATOM 703 N N . SER A 1 86 ? 12.793 0.719 -29.911 1.00 53.09 86 SER A N 1
ATOM 704 C CA . SER A 1 86 ? 13.613 1.310 -28.838 1.00 53.09 86 SER A CA 1
ATOM 705 C C . SER A 1 86 ? 14.158 0.274 -27.832 1.00 53.09 86 SER A C 1
ATOM 707 O O . SER A 1 86 ? 14.662 0.652 -26.778 1.00 53.09 86 SER A O 1
ATOM 709 N N . GLY A 1 87 ? 13.953 -1.026 -28.086 1.00 46.00 87 GLY A N 1
ATOM 710 C CA . GLY A 1 87 ? 14.147 -2.129 -27.140 1.00 46.00 87 GLY A CA 1
ATOM 711 C C . GLY A 1 87 ? 15.326 -3.063 -27.424 1.00 46.00 87 GLY A C 1
ATOM 712 O O . GLY A 1 87 ? 15.481 -4.032 -26.691 1.00 46.00 87 GLY A O 1
ATOM 713 N N . ARG A 1 88 ? 16.185 -2.796 -28.420 1.00 47.72 88 ARG A N 1
ATOM 714 C CA . ARG A 1 88 ? 17.440 -3.563 -28.622 1.00 47.72 88 ARG A CA 1
ATOM 715 C C . ARG A 1 88 ? 18.561 -3.130 -27.661 1.00 47.72 88 ARG A C 1
ATOM 717 O O . ARG A 1 88 ? 19.729 -3.093 -28.024 1.00 47.72 88 ARG A O 1
ATOM 724 N N . GLY A 1 89 ? 18.196 -2.763 -26.436 1.00 53.50 89 GLY A N 1
ATOM 725 C CA . GLY A 1 89 ? 19.137 -2.589 -25.338 1.00 53.50 89 GLY A CA 1
ATOM 726 C C . GLY A 1 89 ? 19.259 -3.906 -24.582 1.00 53.50 89 GLY A C 1
ATOM 727 O O . GLY A 1 89 ? 18.249 -4.543 -24.300 1.00 53.50 89 GLY A O 1
ATOM 728 N N . GLU A 1 90 ? 20.487 -4.300 -24.268 1.00 56.75 90 GLU A N 1
ATOM 729 C CA . GLU A 1 90 ? 20.848 -5.418 -23.390 1.00 56.75 90 GLU A CA 1
ATOM 730 C C . GLU A 1 90 ? 19.856 -5.571 -22.214 1.00 56.75 90 GLU A C 1
ATOM 732 O O . GLU A 1 90 ? 19.737 -4.679 -21.369 1.00 56.75 90 GLU A O 1
ATOM 737 N N . VAL A 1 91 ? 19.091 -6.671 -22.200 1.00 57.75 91 VAL A N 1
ATOM 738 C CA . VAL A 1 91 ? 18.053 -6.928 -21.191 1.00 57.75 91 VAL A CA 1
ATOM 739 C C . VAL A 1 91 ? 18.698 -7.603 -19.993 1.00 57.75 91 VAL A C 1
ATOM 741 O O . VAL A 1 91 ? 19.067 -8.775 -20.048 1.00 57.75 91 VAL A O 1
ATOM 744 N N . ALA A 1 92 ? 18.788 -6.893 -18.872 1.00 63.16 92 ALA A N 1
ATOM 745 C CA . ALA A 1 92 ? 19.143 -7.528 -17.612 1.00 63.16 92 ALA A CA 1
ATOM 746 C C . ALA A 1 92 ? 17.897 -8.228 -17.043 1.00 63.16 92 ALA A C 1
ATOM 748 O O . ALA A 1 92 ? 17.141 -7.635 -16.271 1.00 63.16 92 ALA A O 1
ATOM 749 N N . ILE A 1 93 ? 17.658 -9.484 -17.437 1.00 55.81 93 ILE A N 1
ATOM 750 C CA . ILE A 1 93 ? 16.593 -10.308 -16.848 1.00 55.81 93 ILE A CA 1
ATOM 751 C C . ILE A 1 93 ? 17.040 -10.733 -15.445 1.00 55.81 93 ILE A C 1
ATOM 753 O O . ILE A 1 93 ? 17.991 -11.499 -15.276 1.00 55.81 93 ILE A O 1
ATOM 757 N N . ARG A 1 94 ? 16.361 -10.230 -14.411 1.00 62.97 94 ARG A N 1
ATOM 758 C CA . ARG A 1 94 ? 16.554 -10.702 -13.034 1.00 62.97 94 ARG A CA 1
ATOM 759 C C . ARG A 1 94 ? 15.736 -11.980 -12.847 1.00 62.97 94 ARG A C 1
ATOM 761 O O . ARG A 1 94 ? 14.553 -12.000 -13.158 1.00 62.97 94 ARG A O 1
ATOM 768 N N . LYS A 1 95 ? 16.346 -13.026 -12.279 1.00 61.66 95 LYS A N 1
ATOM 769 C CA . LYS A 1 95 ? 15.642 -14.274 -11.914 1.00 61.66 95 LYS A CA 1
ATOM 770 C C . LYS A 1 95 ? 14.724 -14.131 -10.683 1.00 61.66 95 LYS A C 1
ATOM 772 O O . LYS A 1 95 ? 14.018 -15.075 -10.345 1.00 61.66 95 LYS A O 1
ATOM 777 N N . ASP A 1 96 ? 14.726 -12.976 -10.014 1.00 75.00 96 ASP A N 1
ATOM 778 C CA . ASP A 1 96 ? 13.885 -12.711 -8.842 1.00 75.00 96 ASP A CA 1
ATOM 779 C C . ASP A 1 96 ? 12.586 -11.998 -9.250 1.00 75.00 96 ASP A C 1
ATOM 781 O O . ASP A 1 96 ? 12.614 -11.041 -10.026 1.00 75.00 96 ASP A O 1
ATOM 785 N N . LYS A 1 97 ? 11.454 -12.414 -8.668 1.00 89.56 97 LYS A N 1
ATOM 786 C CA . LYS A 1 97 ? 10.142 -11.787 -8.894 1.00 89.56 97 LYS A CA 1
ATOM 787 C C . LYS A 1 97 ? 9.838 -10.713 -7.851 1.00 89.56 97 LYS A C 1
ATOM 789 O O . LYS A 1 97 ? 10.113 -10.885 -6.660 1.00 89.56 97 LYS A O 1
ATOM 794 N N . LEU A 1 98 ? 9.216 -9.618 -8.281 1.00 93.31 98 LEU A N 1
ATOM 795 C CA . LEU A 1 98 ? 8.676 -8.589 -7.397 1.00 93.31 98 LEU A CA 1
ATOM 796 C C . LEU A 1 98 ? 7.234 -8.938 -7.023 1.00 93.31 98 LEU A C 1
ATOM 798 O O . LEU A 1 98 ? 6.372 -9.042 -7.891 1.00 93.31 98 LEU A O 1
ATOM 802 N N . LEU A 1 99 ? 6.958 -9.063 -5.727 1.00 95.31 99 LEU A N 1
ATOM 803 C CA . LEU A 1 99 ? 5.592 -9.126 -5.214 1.00 95.31 99 LEU A CA 1
ATOM 804 C C . LEU A 1 99 ? 4.996 -7.711 -5.145 1.00 95.31 99 LEU A C 1
ATOM 806 O O . LEU A 1 99 ? 5.487 -6.886 -4.377 1.00 95.31 99 LEU A O 1
ATOM 810 N N . LEU A 1 100 ? 3.936 -7.443 -5.904 1.00 97.25 100 LEU A N 1
ATOM 811 C CA . LEU A 1 100 ? 3.223 -6.167 -5.936 1.00 97.25 100 LEU A CA 1
ATOM 812 C C . LEU A 1 100 ? 1.709 -6.418 -5.935 1.00 97.25 100 LEU A C 1
ATOM 814 O O . LEU A 1 100 ? 1.181 -7.169 -6.751 1.00 97.25 100 LEU A O 1
ATOM 818 N N . PHE A 1 101 ? 1.004 -5.792 -5.001 1.00 97.25 101 PHE A N 1
ATOM 819 C CA . PHE A 1 101 ? -0.432 -5.930 -4.769 1.00 97.25 101 PHE A CA 1
ATOM 820 C C . PHE A 1 101 ? -0.936 -7.382 -4.730 1.00 97.25 101 PHE A C 1
ATOM 822 O O . PHE A 1 101 ? -2.016 -7.688 -5.235 1.00 97.25 101 PHE A O 1
ATOM 829 N N . GLY A 1 102 ? -0.149 -8.284 -4.131 1.00 95.62 102 GLY A N 1
ATOM 830 C CA . GLY A 1 102 ? -0.474 -9.707 -4.021 1.00 95.62 102 GLY A CA 1
ATOM 831 C C . GLY A 1 102 ? -0.107 -10.568 -5.233 1.00 95.62 102 GLY A C 1
ATOM 832 O O . GLY A 1 102 ? -0.317 -11.777 -5.176 1.00 95.62 102 GLY A O 1
ATOM 833 N N . LYS A 1 103 ? 0.453 -9.989 -6.304 1.00 95.38 103 LYS A N 1
ATOM 834 C CA . LYS A 1 103 ? 0.866 -10.706 -7.519 1.00 95.38 103 LYS A CA 1
ATOM 835 C C . LYS A 1 103 ? 2.375 -10.616 -7.735 1.00 95.38 103 LYS A C 1
ATOM 837 O O . LYS A 1 103 ? 2.986 -9.583 -7.473 1.00 95.38 103 LYS A O 1
ATOM 842 N N . PHE A 1 104 ? 2.975 -11.702 -8.209 1.00 94.06 104 PHE A N 1
ATOM 843 C CA . PHE A 1 104 ? 4.387 -11.730 -8.580 1.00 94.06 104 PHE A CA 1
ATOM 844 C C . PHE A 1 104 ? 4.580 -11.285 -10.029 1.00 94.06 104 PHE A C 1
ATOM 846 O O . PHE A 1 104 ? 3.887 -11.776 -10.919 1.00 94.06 104 PHE A O 1
ATOM 853 N N . TYR A 1 105 ? 5.553 -10.402 -10.243 1.00 93.88 105 TYR A N 1
ATOM 854 C CA . TYR A 1 105 ? 5.943 -9.890 -11.552 1.00 93.88 105 TYR A CA 1
ATOM 855 C C . TYR A 1 105 ? 7.423 -10.143 -11.810 1.00 93.88 105 TYR A C 1
ATOM 857 O O . TYR A 1 105 ? 8.257 -9.936 -10.923 1.00 93.88 105 TYR A O 1
ATOM 865 N N . ASP A 1 106 ? 7.751 -10.532 -13.036 1.00 91.00 106 ASP A N 1
ATOM 866 C CA . ASP A 1 106 ? 9.135 -10.537 -13.500 1.00 91.00 106 ASP A CA 1
ATOM 867 C C . ASP A 1 106 ? 9.580 -9.085 -13.743 1.00 91.00 106 ASP A C 1
ATOM 869 O O . ASP A 1 106 ? 8.813 -8.266 -14.257 1.00 91.00 106 ASP A O 1
ATOM 873 N N . VAL A 1 107 ? 10.804 -8.738 -13.340 1.00 89.56 107 VAL A N 1
ATOM 874 C CA . VAL A 1 107 ? 11.337 -7.375 -13.494 1.00 89.56 107 VAL A CA 1
ATOM 875 C C . VAL A 1 107 ? 12.410 -7.363 -14.575 1.00 89.56 107 VAL A C 1
ATOM 877 O O . VAL A 1 107 ? 13.455 -7.999 -14.437 1.00 89.56 107 VAL A O 1
ATOM 880 N N . GLU A 1 108 ? 12.154 -6.602 -15.634 1.00 88.06 108 GLU A N 1
ATOM 881 C CA . GLU A 1 108 ? 13.045 -6.443 -16.783 1.00 88.06 108 GLU A CA 1
ATOM 882 C C . GLU A 1 108 ? 13.541 -4.997 -16.850 1.00 88.06 108 GLU A C 1
ATOM 884 O O . GLU A 1 108 ? 12.750 -4.053 -16.785 1.00 88.06 108 GLU A O 1
ATOM 889 N N . VAL A 1 109 ? 14.855 -4.811 -16.988 1.00 86.44 109 VAL A N 1
ATOM 890 C CA . VAL A 1 109 ? 15.476 -3.484 -17.086 1.00 86.44 109 VAL A CA 1
ATOM 891 C C . VAL A 1 109 ? 16.110 -3.313 -18.462 1.00 86.44 109 VAL A C 1
ATOM 893 O O . VAL A 1 109 ? 16.873 -4.169 -18.908 1.00 86.44 109 VAL A O 1
ATOM 896 N N . TYR A 1 110 ? 15.800 -2.192 -19.110 1.00 85.56 110 TYR A N 1
ATOM 897 C CA . TYR A 1 110 ? 16.252 -1.822 -20.448 1.00 85.56 110 TYR A CA 1
ATOM 898 C C . TYR A 1 110 ? 16.953 -0.460 -20.419 1.00 85.56 110 TYR A C 1
ATOM 900 O O . TYR A 1 110 ? 16.479 0.485 -19.777 1.00 85.56 110 TYR A O 1
ATOM 908 N N . LYS A 1 111 ? 18.047 -0.326 -21.174 1.00 86.50 111 LYS A N 1
ATOM 909 C CA . LYS A 1 111 ? 18.679 0.979 -21.428 1.00 86.50 111 LYS A CA 1
ATOM 910 C C . LYS A 1 111 ? 17.751 1.842 -22.297 1.00 86.50 111 LYS A C 1
ATOM 912 O O . LYS A 1 111 ? 17.153 1.347 -23.249 1.00 86.50 111 LYS A O 1
ATOM 917 N N . SER A 1 112 ? 17.606 3.120 -21.960 1.00 86.31 112 SER A N 1
ATOM 918 C CA . SER A 1 112 ? 16.806 4.099 -22.710 1.00 86.31 112 SER A CA 1
ATOM 919 C C . SER A 1 112 ? 17.261 5.522 -22.398 1.00 86.31 112 SER A C 1
ATOM 921 O O . SER A 1 112 ? 17.791 5.769 -21.325 1.00 86.31 112 SER A O 1
ATOM 923 N N . GLU A 1 113 ? 17.008 6.482 -23.284 1.00 85.88 113 GLU A N 1
ATOM 924 C CA . GLU A 1 113 ? 17.290 7.903 -23.028 1.00 85.88 113 GLU A CA 1
ATOM 925 C C . GLU A 1 113 ? 16.458 8.491 -21.880 1.00 85.88 113 GLU A C 1
ATOM 927 O O . GLU A 1 113 ? 16.861 9.463 -21.246 1.00 85.88 113 GLU A O 1
ATOM 932 N N . LYS A 1 114 ? 15.279 7.917 -21.610 1.00 87.75 114 LYS A N 1
ATOM 933 C CA . LYS A 1 114 ? 14.322 8.441 -20.631 1.00 87.75 114 LYS A CA 1
ATOM 934 C C . LYS A 1 114 ? 13.929 7.382 -19.612 1.00 87.75 114 LYS A C 1
ATOM 936 O O . LYS A 1 114 ? 13.911 6.184 -19.890 1.00 87.75 114 LYS A O 1
ATOM 941 N N . TYR A 1 115 ? 13.564 7.859 -18.426 1.00 90.12 115 TYR A N 1
ATOM 942 C CA . TYR A 1 115 ? 12.970 7.035 -17.383 1.00 90.12 115 TYR A CA 1
ATOM 943 C C . TYR A 1 115 ? 11.518 6.689 -17.728 1.00 90.12 115 TYR A C 1
ATOM 945 O O . TYR A 1 115 ? 10.709 7.584 -17.972 1.00 90.12 115 TYR A O 1
ATOM 953 N N . ALA A 1 116 ? 11.174 5.403 -17.711 1.00 93.25 116 ALA A N 1
ATOM 954 C CA . ALA A 1 116 ? 9.790 4.945 -17.804 1.00 93.25 116 ALA A CA 1
ATOM 955 C C . ALA A 1 116 ? 9.598 3.594 -17.103 1.00 93.25 116 ALA A C 1
ATOM 957 O O . ALA A 1 116 ? 10.471 2.730 -17.166 1.00 93.25 116 ALA A O 1
ATOM 958 N N . ILE A 1 117 ? 8.431 3.384 -16.489 1.00 94.56 117 ILE A N 1
ATOM 959 C CA . ILE A 1 117 ? 7.992 2.071 -15.999 1.00 94.56 117 ILE A CA 1
ATOM 960 C C . ILE A 1 117 ? 6.666 1.716 -16.658 1.00 94.56 117 ILE A C 1
ATOM 962 O O . ILE A 1 117 ? 5.753 2.538 -16.714 1.00 94.56 117 ILE A O 1
ATOM 966 N N . SER A 1 118 ? 6.563 0.483 -17.147 1.00 93.62 118 SER A N 1
ATOM 967 C CA . SER A 1 118 ? 5.313 -0.100 -17.635 1.00 93.62 118 SER A CA 1
ATOM 968 C C . SER A 1 118 ? 5.049 -1.424 -16.934 1.00 93.62 118 SER A C 1
ATOM 970 O O . SER A 1 118 ? 5.956 -2.252 -16.832 1.00 93.62 118 SER A O 1
ATOM 972 N N . LEU A 1 119 ? 3.808 -1.618 -16.509 1.00 93.06 119 LEU A N 1
ATOM 973 C CA . LEU A 1 119 ? 3.292 -2.850 -15.929 1.00 93.06 119 LEU A CA 1
ATOM 974 C C . LEU A 1 119 ? 2.384 -3.527 -16.962 1.00 93.06 119 LEU A C 1
ATOM 976 O O . LEU A 1 119 ? 1.502 -2.867 -17.510 1.00 93.06 119 LEU A O 1
ATOM 980 N N . ASP A 1 120 ? 2.590 -4.816 -17.212 1.00 90.12 120 ASP A N 1
ATOM 981 C CA . ASP A 1 120 ? 1.597 -5.682 -17.857 1.00 90.12 120 ASP A CA 1
ATOM 982 C C . ASP A 1 120 ? 1.160 -6.799 -16.899 1.00 90.12 120 ASP A C 1
ATOM 984 O O . ASP A 1 120 ? 1.482 -6.772 -15.710 1.00 90.12 120 ASP A O 1
ATOM 988 N N . ASP A 1 121 ? 0.411 -7.782 -17.397 1.00 85.94 121 ASP A N 1
ATOM 989 C CA . ASP A 1 121 ? -0.131 -8.853 -16.567 1.00 85.94 121 ASP A CA 1
ATOM 990 C C . ASP A 1 121 ? 0.931 -9.678 -15.832 1.00 85.94 121 ASP A C 1
ATOM 992 O O . ASP A 1 121 ? 0.614 -10.258 -14.799 1.00 85.94 121 ASP A O 1
ATOM 996 N N . SER A 1 122 ? 2.171 -9.761 -16.304 1.00 88.88 122 SER A N 1
ATOM 997 C CA . SER A 1 122 ? 3.193 -10.628 -15.691 1.00 88.88 122 SER A CA 1
ATOM 998 C C . SER A 1 122 ? 4.539 -9.950 -15.470 1.00 88.88 122 SER A C 1
ATOM 1000 O O . SER A 1 122 ? 5.376 -10.488 -14.746 1.00 88.88 122 SER A O 1
ATOM 1002 N N . LYS A 1 123 ? 4.749 -8.760 -16.041 1.00 92.00 123 LYS A N 1
ATOM 1003 C CA . LYS A 1 123 ? 6.052 -8.103 -16.079 1.00 92.00 123 LYS A CA 1
ATOM 1004 C C . LYS A 1 123 ? 5.985 -6.634 -15.697 1.00 92.00 123 LYS A C 1
ATOM 1006 O O . LYS A 1 123 ? 5.070 -5.899 -16.068 1.00 92.00 123 LYS A O 1
ATOM 1011 N N . ILE A 1 124 ? 7.035 -6.192 -15.016 1.00 93.00 124 ILE A N 1
ATOM 1012 C CA . ILE A 1 124 ? 7.369 -4.786 -14.806 1.00 93.00 124 ILE A CA 1
ATOM 1013 C C . ILE A 1 124 ? 8.607 -4.493 -15.645 1.00 93.00 124 ILE A C 1
ATOM 1015 O O . ILE A 1 124 ? 9.683 -5.027 -15.384 1.00 93.00 124 ILE A O 1
ATOM 1019 N N . ARG A 1 125 ? 8.460 -3.623 -16.646 1.00 91.69 125 ARG A N 1
ATOM 1020 C CA . ARG A 1 125 ? 9.578 -3.167 -17.480 1.00 91.69 125 ARG A CA 1
ATOM 1021 C C . ARG A 1 125 ? 10.016 -1.783 -17.049 1.00 91.69 125 ARG A C 1
ATOM 1023 O O . ARG A 1 125 ? 9.209 -0.854 -17.056 1.00 91.69 125 ARG A O 1
ATOM 1030 N N . ILE A 1 126 ? 11.295 -1.652 -16.731 1.00 91.12 126 ILE A N 1
ATOM 1031 C CA . ILE A 1 126 ? 11.944 -0.407 -16.335 1.00 91.12 126 ILE A CA 1
ATOM 1032 C C . ILE A 1 126 ? 12.864 0.028 -17.472 1.00 91.12 126 ILE A C 1
ATOM 1034 O O . ILE A 1 126 ? 13.742 -0.719 -17.890 1.00 91.12 126 ILE A O 1
ATOM 1038 N N . ARG A 1 127 ? 12.672 1.241 -17.979 1.00 90.31 127 ARG A N 1
ATOM 1039 C CA . ARG A 1 127 ? 13.544 1.895 -18.959 1.00 90.31 127 ARG A CA 1
ATOM 1040 C C . ARG A 1 127 ? 14.277 3.038 -18.274 1.00 90.31 127 ARG A C 1
ATOM 1042 O O . ARG A 1 127 ? 13.629 3.811 -17.567 1.00 90.31 127 ARG A O 1
ATOM 1049 N N . MET A 1 128 ? 15.595 3.130 -18.448 1.00 87.38 128 MET A N 1
ATOM 1050 C CA . MET A 1 128 ? 16.395 4.215 -17.865 1.00 87.38 128 MET A CA 1
ATOM 1051 C C . MET A 1 128 ? 17.747 4.457 -18.556 1.00 87.38 128 MET A C 1
ATOM 1053 O O . MET A 1 128 ? 18.277 3.534 -19.181 1.00 87.38 128 MET A O 1
ATOM 1057 N N . PRO A 1 129 ? 18.336 5.662 -18.398 1.00 86.25 129 PRO A N 1
ATOM 1058 C CA . PRO A 1 129 ? 19.671 5.993 -18.905 1.00 86.25 129 PRO A CA 1
ATOM 1059 C C . PRO A 1 129 ? 20.784 5.094 -18.364 1.00 86.25 129 PRO A C 1
ATOM 1061 O O . PRO A 1 129 ? 20.814 4.733 -17.187 1.00 86.25 129 PRO A O 1
ATOM 1064 N N . GLY A 1 130 ? 21.751 4.777 -19.227 1.00 73.31 130 GLY A N 1
ATOM 1065 C CA . GLY A 1 130 ? 22.832 3.824 -18.952 1.00 73.31 130 GLY A CA 1
ATOM 1066 C C . GLY A 1 130 ? 23.968 4.291 -18.023 1.00 73.31 130 GLY A C 1
ATOM 1067 O O . GLY A 1 130 ? 24.939 3.560 -17.882 1.00 73.31 130 GLY A O 1
ATOM 1068 N N . SER A 1 131 ? 23.906 5.467 -17.388 1.00 56.72 131 SER A N 1
ATOM 1069 C CA . SER A 1 131 ? 25.093 6.118 -16.789 1.00 56.72 131 SER A CA 1
ATOM 1070 C C . SER A 1 131 ? 25.176 6.061 -15.252 1.00 56.72 131 SER A C 1
ATOM 1072 O O . SER A 1 131 ? 24.535 6.860 -14.587 1.00 56.72 131 SER A O 1
ATOM 1074 N N . GLY A 1 132 ? 25.950 5.143 -14.655 1.00 57.12 132 GLY A N 1
ATOM 1075 C CA . GLY A 1 132 ? 26.178 5.025 -13.191 1.00 57.12 132 GLY A CA 1
ATOM 1076 C C . GLY A 1 132 ? 25.983 3.596 -12.662 1.00 57.12 132 GLY A C 1
ATOM 1077 O O . GLY A 1 132 ? 25.462 2.769 -13.404 1.00 57.12 132 GLY A O 1
ATOM 1078 N N . LYS A 1 133 ? 26.353 3.282 -11.398 1.00 57.62 133 LYS A N 1
ATOM 1079 C CA . LYS A 1 133 ? 26.190 1.927 -10.800 1.00 57.62 133 LYS A CA 1
ATOM 1080 C C . LYS A 1 133 ? 24.732 1.447 -10.982 1.00 57.62 133 LYS A C 1
ATOM 1082 O O . LYS A 1 133 ? 23.853 1.923 -10.257 1.00 57.62 133 LYS A O 1
ATOM 1087 N N . PRO A 1 134 ? 24.439 0.518 -11.916 1.00 56.34 134 PRO A N 1
ATOM 1088 C CA . PRO A 1 134 ? 23.066 0.284 -12.388 1.00 56.34 134 PRO A CA 1
ATOM 1089 C C . PRO A 1 134 ? 22.121 -0.198 -11.281 1.00 56.34 134 PRO A C 1
ATOM 1091 O O . PRO A 1 134 ? 20.938 0.127 -11.262 1.00 56.34 134 PRO A O 1
ATOM 1094 N N . ARG A 1 135 ? 22.677 -0.931 -10.309 1.00 63.59 135 ARG A N 1
ATOM 1095 C CA . ARG A 1 135 ? 21.911 -1.678 -9.310 1.00 63.59 135 ARG A CA 1
ATOM 1096 C C . ARG A 1 135 ? 21.218 -0.827 -8.250 1.00 63.59 135 ARG A C 1
ATOM 1098 O O . ARG A 1 135 ? 20.257 -1.314 -7.689 1.00 63.59 135 ARG A O 1
ATOM 1105 N N . SER A 1 136 ? 21.680 0.383 -7.931 1.00 73.75 136 SER A N 1
ATOM 1106 C CA . SER A 1 136 ? 21.014 1.199 -6.894 1.00 73.75 136 SER A CA 1
ATOM 1107 C C . SER A 1 136 ? 19.848 1.999 -7.483 1.00 73.75 136 SER A C 1
ATOM 1109 O O . SER A 1 136 ? 18.719 1.938 -7.001 1.00 73.75 136 SER A O 1
ATOM 1111 N N . ARG A 1 137 ? 20.083 2.665 -8.619 1.00 83.31 137 ARG A N 1
ATOM 1112 C CA . ARG A 1 137 ? 19.108 3.576 -9.239 1.00 83.31 137 ARG A CA 1
ATOM 1113 C C . ARG A 1 137 ? 17.847 2.877 -9.741 1.00 83.31 137 ARG A C 1
ATOM 1115 O O . ARG A 1 137 ? 16.766 3.455 -9.669 1.00 83.31 137 ARG A O 1
ATOM 1122 N N . GLU A 1 138 ? 17.960 1.631 -10.203 1.00 85.75 138 GLU A N 1
ATOM 1123 C CA . GLU A 1 138 ? 16.794 0.828 -10.594 1.00 85.75 138 GLU A CA 1
ATOM 1124 C C . GLU A 1 138 ? 15.813 0.627 -9.433 1.00 85.75 138 GLU A C 1
ATOM 1126 O O . GLU A 1 138 ? 14.610 0.815 -9.610 1.00 85.75 138 GLU A O 1
ATOM 1131 N N . TYR A 1 139 ? 16.319 0.323 -8.234 1.00 87.69 139 TYR A N 1
ATOM 1132 C CA . TYR A 1 139 ? 15.490 0.096 -7.056 1.00 87.69 139 TYR A CA 1
ATOM 1133 C C . TYR A 1 139 ? 14.951 1.401 -6.488 1.00 87.69 139 TYR A C 1
ATOM 1135 O O . TYR A 1 139 ? 13.809 1.423 -6.040 1.00 87.69 139 TYR A O 1
ATOM 1143 N N . GLU A 1 140 ? 15.711 2.495 -6.561 1.00 88.81 140 GLU A N 1
ATOM 1144 C CA . GLU A 1 140 ? 15.212 3.819 -6.184 1.00 88.81 140 GLU A CA 1
ATOM 1145 C C . GLU A 1 140 ? 14.040 4.246 -7.069 1.00 88.81 140 GLU A C 1
ATOM 1147 O O . GLU A 1 140 ? 12.979 4.640 -6.574 1.00 88.81 140 GLU A O 1
ATOM 1152 N N . TYR A 1 141 ? 14.213 4.123 -8.386 1.00 91.06 141 TYR A N 1
ATOM 1153 C CA . TYR A 1 141 ? 13.187 4.500 -9.344 1.00 91.06 141 TYR A CA 1
ATOM 1154 C C . TYR A 1 141 ? 11.949 3.605 -9.223 1.00 91.06 141 TYR A C 1
ATOM 1156 O O . TYR A 1 141 ? 10.824 4.108 -9.157 1.00 91.06 141 TYR A O 1
ATOM 1164 N N . LEU A 1 142 ? 12.150 2.291 -9.082 1.00 92.50 142 LEU A N 1
ATOM 1165 C CA . LEU A 1 142 ? 11.079 1.331 -8.826 1.00 92.50 142 LEU A CA 1
ATOM 1166 C C . LEU A 1 142 ? 10.341 1.646 -7.520 1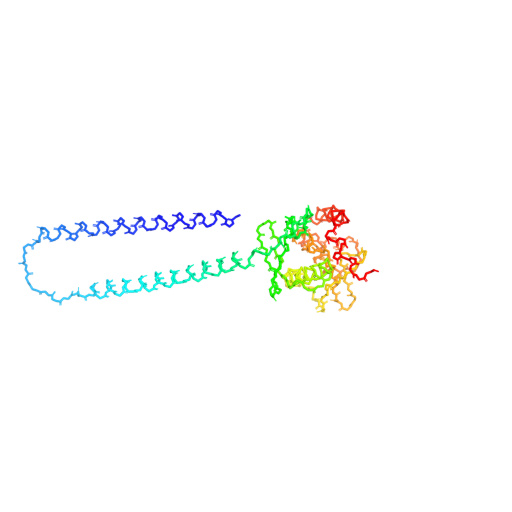.00 92.50 142 LEU A C 1
ATOM 1168 O O . LEU A 1 142 ? 9.114 1.697 -7.506 1.00 92.50 142 LEU A O 1
ATOM 1172 N N . ARG A 1 143 ? 11.063 1.941 -6.435 1.00 93.25 143 ARG A N 1
ATOM 1173 C CA . ARG A 1 143 ? 10.486 2.325 -5.140 1.00 93.25 143 ARG A CA 1
ATOM 1174 C C . ARG A 1 143 ? 9.659 3.604 -5.247 1.00 93.25 143 ARG A C 1
ATOM 1176 O O . ARG A 1 143 ? 8.567 3.665 -4.680 1.00 93.25 143 ARG A O 1
ATOM 1183 N N . LYS A 1 144 ? 10.143 4.618 -5.975 1.00 94.62 144 LYS A N 1
ATOM 1184 C CA . LYS A 1 144 ? 9.406 5.868 -6.228 1.00 94.62 144 LYS A CA 1
ATOM 1185 C C . LYS A 1 144 ? 8.106 5.600 -6.986 1.00 94.62 144 LYS A C 1
ATOM 1187 O O . LYS A 1 144 ? 7.066 6.142 -6.614 1.00 94.62 144 LYS A O 1
ATOM 1192 N N . TRP A 1 145 ? 8.147 4.741 -8.000 1.00 96.50 145 TRP A N 1
ATOM 1193 C CA . TRP A 1 145 ? 6.961 4.353 -8.759 1.00 96.50 145 TRP A CA 1
ATOM 1194 C C . TRP A 1 145 ? 5.963 3.543 -7.915 1.00 96.50 145 TRP A C 1
ATOM 1196 O O . TRP A 1 145 ? 4.797 3.924 -7.831 1.00 96.50 145 TRP A O 1
ATOM 1206 N N . ILE A 1 146 ? 6.423 2.519 -7.182 1.00 97.06 146 ILE A N 1
ATOM 1207 C CA . ILE A 1 146 ? 5.596 1.724 -6.253 1.00 97.06 146 ILE A CA 1
ATOM 1208 C C . ILE A 1 146 ? 4.929 2.619 -5.206 1.00 97.06 146 ILE A C 1
ATOM 1210 O O . ILE A 1 146 ? 3.754 2.439 -4.889 1.00 97.06 146 ILE A O 1
ATOM 1214 N N . ARG A 1 147 ? 5.654 3.614 -4.678 1.00 97.62 147 ARG A N 1
ATOM 1215 C CA . ARG A 1 147 ? 5.091 4.602 -3.752 1.00 97.62 147 ARG A CA 1
ATOM 1216 C C . ARG A 1 147 ? 3.917 5.357 -4.380 1.00 97.62 147 ARG A C 1
ATOM 1218 O O . ARG A 1 147 ? 2.931 5.583 -3.687 1.00 97.62 147 ARG A O 1
ATOM 1225 N N . GLY A 1 148 ? 4.016 5.740 -5.653 1.00 98.00 148 GLY A N 1
ATOM 1226 C CA . GLY A 1 148 ? 2.932 6.396 -6.387 1.00 98.00 148 GLY A CA 1
ATOM 1227 C C . GLY A 1 148 ? 1.705 5.497 -6.564 1.00 98.00 148 GLY A C 1
ATOM 1228 O O . GLY A 1 148 ? 0.581 5.940 -6.338 1.00 98.00 148 GLY A O 1
ATOM 1229 N N . GLU A 1 149 ? 1.905 4.220 -6.884 1.00 97.94 149 GLU A N 1
ATOM 1230 C CA . GLU A 1 149 ? 0.802 3.255 -7.004 1.00 97.94 149 GLU A CA 1
ATOM 1231 C C . GLU A 1 149 ? 0.131 2.955 -5.653 1.00 97.94 149 GLU A C 1
ATOM 1233 O O . GLU A 1 149 ? -1.099 2.871 -5.551 1.00 97.94 149 GLU A O 1
ATOM 1238 N N . LEU A 1 150 ? 0.926 2.853 -4.584 1.00 98.62 150 LEU A N 1
ATOM 1239 C CA . LEU A 1 150 ? 0.406 2.709 -3.226 1.00 98.62 150 LEU A CA 1
ATOM 1240 C C . LEU A 1 150 ? -0.353 3.960 -2.783 1.00 98.62 150 LEU A C 1
ATOM 1242 O O . LEU A 1 150 ? -1.409 3.830 -2.173 1.00 98.62 150 LEU A O 1
ATOM 1246 N N . LEU A 1 151 ? 0.144 5.155 -3.120 1.00 98.62 151 LEU A N 1
ATOM 1247 C CA . LEU A 1 151 ? -0.526 6.421 -2.826 1.00 98.62 151 LEU A CA 1
ATOM 1248 C C . LEU A 1 151 ? -1.937 6.439 -3.416 1.00 98.62 151 LEU A C 1
ATOM 1250 O O . LEU A 1 151 ? -2.885 6.660 -2.673 1.00 98.62 151 LEU A O 1
ATOM 1254 N N . LYS A 1 152 ? -2.085 6.115 -4.707 1.00 98.38 152 LYS A N 1
ATOM 1255 C CA . LYS A 1 152 ? -3.399 6.019 -5.368 1.00 98.38 152 LYS A CA 1
ATOM 1256 C C . LYS A 1 152 ? -4.328 5.038 -4.647 1.00 98.38 152 LYS A C 1
ATOM 1258 O O . LYS A 1 152 ? -5.484 5.354 -4.383 1.00 98.38 152 LYS A O 1
ATOM 1263 N N . THR A 1 153 ? -3.810 3.857 -4.301 1.00 98.50 153 THR A N 1
ATOM 1264 C CA . THR A 1 153 ? -4.581 2.810 -3.613 1.00 98.50 153 THR A CA 1
ATOM 1265 C C . THR A 1 153 ? -5.051 3.270 -2.229 1.00 98.50 153 THR A C 1
ATOM 1267 O O . THR A 1 153 ? -6.227 3.129 -1.905 1.00 98.50 153 THR A O 1
ATOM 1270 N N . LEU A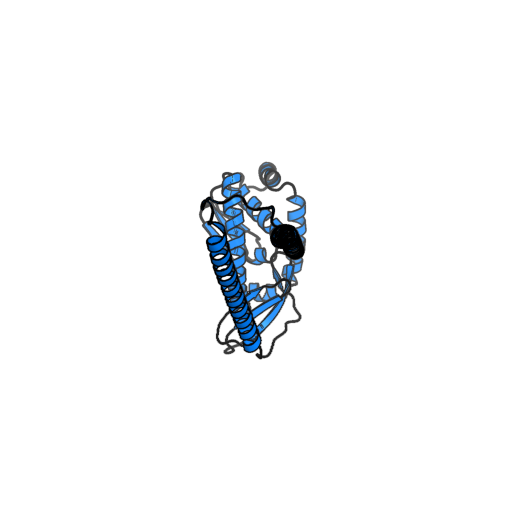 1 154 ? -4.158 3.858 -1.429 1.00 98.69 154 LEU A N 1
ATOM 1271 C CA . LEU A 1 154 ? -4.484 4.373 -0.098 1.00 98.69 154 LEU A CA 1
ATOM 1272 C C . LEU A 1 154 ? -5.458 5.548 -0.167 1.00 98.69 154 LEU A C 1
ATOM 1274 O O . LEU A 1 154 ? -6.397 5.580 0.616 1.00 98.69 154 LEU A O 1
ATOM 1278 N N . THR A 1 155 ? -5.282 6.481 -1.108 1.00 98.56 155 THR A N 1
ATOM 1279 C CA . THR A 1 155 ? -6.205 7.609 -1.299 1.00 98.56 155 THR A CA 1
ATOM 1280 C C . THR A 1 155 ? -7.631 7.133 -1.564 1.00 98.56 155 THR A C 1
ATOM 1282 O O . THR A 1 155 ? -8.564 7.702 -1.002 1.00 98.56 155 THR A O 1
ATOM 1285 N N . ASN A 1 156 ? -7.806 6.088 -2.378 1.00 98.19 156 ASN A N 1
ATOM 1286 C CA . ASN A 1 156 ? -9.131 5.538 -2.665 1.00 98.19 156 ASN A CA 1
ATOM 1287 C C . ASN A 1 156 ? -9.777 4.939 -1.410 1.00 98.19 156 ASN A C 1
ATOM 1289 O O . ASN A 1 156 ? -10.892 5.322 -1.068 1.00 98.19 156 ASN A O 1
ATOM 1293 N N . PHE A 1 157 ? -9.060 4.069 -0.689 1.00 98.62 157 PHE A N 1
ATOM 1294 C CA . PHE A 1 157 ? -9.591 3.464 0.535 1.00 98.62 157 PHE A CA 1
ATOM 1295 C C . PHE A 1 157 ? -9.852 4.496 1.632 1.00 98.62 157 PHE A C 1
ATOM 1297 O O . PHE A 1 157 ? -10.904 4.466 2.258 1.00 98.62 157 PHE A O 1
ATOM 1304 N N . LEU A 1 158 ? -8.931 5.434 1.853 1.00 98.44 158 LEU A N 1
ATOM 1305 C CA . LEU A 1 158 ? -9.115 6.488 2.848 1.00 98.44 158 LEU A CA 1
ATOM 1306 C C . LEU A 1 158 ? -10.361 7.316 2.543 1.00 98.44 158 LEU A C 1
ATOM 1308 O O . LEU A 1 158 ? -11.191 7.472 3.426 1.00 98.44 158 LEU A O 1
ATOM 1312 N N . ARG A 1 159 ? -10.549 7.760 1.293 1.00 97.19 159 ARG A N 1
ATOM 1313 C CA . ARG A 1 159 ? -11.737 8.531 0.890 1.00 97.19 159 ARG A CA 1
ATOM 1314 C C . ARG A 1 159 ? -13.040 7.787 1.184 1.00 97.19 159 ARG A C 1
ATOM 1316 O O . ARG A 1 159 ? -14.018 8.394 1.614 1.00 97.19 159 ARG A O 1
ATOM 1323 N N . GLU A 1 160 ? -13.070 6.490 0.907 1.00 97.44 160 GLU A N 1
ATOM 1324 C CA . GLU A 1 160 ? -14.249 5.664 1.136 1.00 97.44 160 GLU A CA 1
ATOM 1325 C C . GLU A 1 160 ? -14.521 5.473 2.632 1.00 97.44 160 GLU A C 1
ATOM 1327 O O . GLU A 1 160 ? -15.603 5.818 3.118 1.00 97.44 160 GLU A O 1
ATOM 1332 N N . TYR A 1 161 ? -13.525 4.971 3.362 1.00 98.44 161 TYR A N 1
ATOM 1333 C CA . TYR A 1 161 ? -13.680 4.545 4.748 1.00 98.44 161 TYR A CA 1
ATOM 1334 C C . TYR A 1 161 ? -13.732 5.699 5.742 1.00 98.44 161 TYR A C 1
ATOM 1336 O O . TYR A 1 161 ? -14.480 5.615 6.710 1.00 98.44 161 TYR A O 1
ATOM 1344 N N . GLU A 1 162 ? -13.050 6.813 5.480 1.00 97.00 162 GLU A N 1
ATOM 1345 C CA . GLU A 1 162 ? -13.192 8.043 6.266 1.00 97.00 162 GLU A CA 1
ATOM 1346 C C . GLU A 1 162 ? -14.659 8.489 6.331 1.00 97.00 162 GLU A C 1
ATOM 1348 O O . GLU A 1 162 ? -15.179 8.800 7.407 1.00 97.00 162 GLU A O 1
ATOM 1353 N N . ARG A 1 163 ? -15.354 8.435 5.187 1.00 97.19 163 ARG A N 1
ATOM 1354 C CA . ARG A 1 163 ? -16.764 8.810 5.064 1.00 97.19 163 ARG A CA 1
ATOM 1355 C C . ARG A 1 163 ? -17.685 7.808 5.756 1.00 97.19 163 ARG A C 1
ATOM 1357 O O . ARG A 1 163 ? -18.519 8.217 6.562 1.00 97.19 163 ARG A O 1
ATOM 1364 N N . VAL A 1 164 ? -17.567 6.510 5.456 1.00 97.94 164 VAL A N 1
ATOM 1365 C CA . VAL A 1 164 ? -18.511 5.508 5.996 1.00 97.94 164 VAL A CA 1
ATOM 1366 C C . VAL A 1 164 ? -18.280 5.203 7.477 1.00 97.94 164 VAL A C 1
ATOM 1368 O O . VAL A 1 164 ? -19.238 4.915 8.193 1.00 97.94 164 VAL A O 1
ATOM 1371 N N . MET A 1 165 ? -17.041 5.323 7.962 1.00 98.00 165 MET A N 1
ATOM 1372 C CA . MET A 1 165 ? -16.711 5.170 9.383 1.00 98.00 165 MET A CA 1
ATOM 1373 C C . MET A 1 165 ? -16.895 6.469 10.175 1.00 98.00 165 MET A C 1
ATOM 1375 O O . MET A 1 165 ? -16.793 6.438 11.399 1.00 98.00 165 MET A O 1
ATOM 1379 N N . LYS A 1 166 ? -17.173 7.600 9.502 1.00 97.38 166 LYS A N 1
ATOM 1380 C CA . LYS A 1 166 ? -17.244 8.944 10.103 1.00 97.38 166 LYS A CA 1
ATOM 1381 C C . LYS A 1 166 ? -15.985 9.273 10.919 1.00 97.38 166 LYS A C 1
ATOM 1383 O O . LYS A 1 166 ? -16.064 9.816 12.018 1.00 97.38 166 LYS A O 1
ATOM 1388 N N . ALA A 1 167 ? -14.819 8.935 10.371 1.00 96.69 167 ALA A N 1
ATOM 1389 C CA . ALA A 1 167 ? -13.528 9.026 11.046 1.00 96.69 167 ALA A CA 1
ATOM 1390 C C . ALA A 1 167 ? -12.567 9.950 10.277 1.00 96.69 167 ALA A C 1
ATOM 1392 O O . ALA A 1 167 ? -11.655 9.444 9.623 1.00 96.69 167 ALA A O 1
ATOM 1393 N N . PRO A 1 168 ? -12.750 11.291 10.335 1.00 94.50 168 PRO A N 1
ATOM 1394 C CA . PRO A 1 168 ? -11.912 12.200 9.565 1.00 94.50 168 PRO A CA 1
ATOM 1395 C C . PRO A 1 168 ? -10.426 12.058 9.903 1.00 94.50 168 PRO A C 1
ATOM 1397 O O . PRO A 1 168 ? -10.074 11.823 11.068 1.00 94.50 168 PRO A O 1
ATOM 1400 N N . ILE A 1 169 ? -9.554 12.242 8.919 1.00 96.69 169 ILE A N 1
ATOM 1401 C CA . ILE A 1 169 ? -8.101 12.203 9.122 1.00 96.69 169 ILE A CA 1
ATOM 1402 C C . ILE A 1 169 ? -7.471 13.573 8.877 1.00 96.69 169 ILE A C 1
ATOM 1404 O O . ILE A 1 169 ? -8.025 14.427 8.197 1.00 96.69 169 ILE A O 1
ATOM 1408 N N . GLY A 1 170 ? -6.289 13.791 9.450 1.00 96.31 170 GLY A N 1
ATOM 1409 C CA . GLY A 1 170 ? -5.462 14.954 9.141 1.00 96.31 170 GLY A CA 1
ATOM 1410 C C . GLY A 1 170 ? -4.723 14.746 7.821 1.00 96.31 170 GLY A C 1
ATOM 1411 O O . 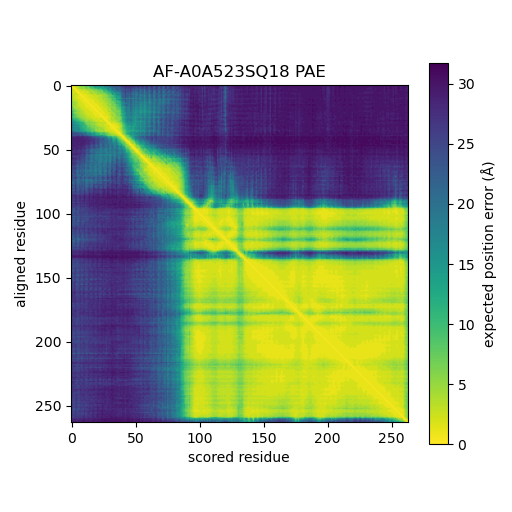GLY A 1 170 ? -5.211 15.046 6.737 1.00 96.31 170 GLY A O 1
ATOM 1412 N N . LYS A 1 171 ? -3.503 14.219 7.910 1.00 97.25 171 LYS A N 1
ATOM 1413 C CA . LYS A 1 171 ? -2.660 13.859 6.764 1.00 97.25 171 LYS A CA 1
ATOM 1414 C C . LYS A 1 171 ? -2.267 12.396 6.846 1.00 97.25 171 LYS A C 1
ATOM 1416 O O . LYS A 1 171 ? -2.114 11.843 7.935 1.00 97.25 171 LYS A O 1
ATOM 1421 N N . PHE A 1 172 ? -1.998 11.784 5.699 1.00 98.38 172 PHE A N 1
ATOM 1422 C CA . PHE A 1 172 ? -1.335 10.489 5.676 1.00 98.38 172 PHE A CA 1
ATOM 1423 C C . PHE A 1 172 ? 0.013 10.548 4.965 1.00 98.38 172 PHE A C 1
ATOM 1425 O O . PHE A 1 172 ? 0.247 11.361 4.072 1.00 98.38 172 PHE A O 1
ATOM 1432 N N . TYR A 1 173 ? 0.915 9.666 5.383 1.00 98.12 173 TYR A N 1
ATOM 1433 C CA . TYR A 1 173 ? 2.278 9.591 4.877 1.00 98.12 173 TYR A CA 1
ATOM 1434 C C . TYR A 1 173 ? 2.629 8.148 4.565 1.00 98.12 173 TYR A C 1
ATOM 1436 O O . TYR A 1 173 ? 2.370 7.260 5.369 1.00 98.12 173 TYR A O 1
ATOM 1444 N N . ILE A 1 174 ? 3.315 7.920 3.449 1.00 98.19 174 ILE A N 1
ATOM 1445 C CA . ILE A 1 174 ? 3.977 6.639 3.201 1.00 98.19 174 ILE A CA 1
ATOM 1446 C C . ILE A 1 174 ? 5.411 6.752 3.737 1.00 98.19 174 ILE A C 1
ATOM 1448 O O . ILE A 1 174 ? 6.147 7.664 3.351 1.00 98.19 174 ILE A O 1
ATOM 1452 N N . LYS A 1 175 ? 5.833 5.860 4.628 1.00 94.56 175 LYS A N 1
ATOM 1453 C CA . LYS A 1 175 ? 7.174 5.827 5.236 1.00 94.56 175 LYS A CA 1
ATOM 1454 C C . LYS A 1 175 ? 7.799 4.440 5.084 1.00 94.56 175 LYS A C 1
ATOM 1456 O O . LYS A 1 175 ? 7.131 3.486 4.703 1.00 94.56 175 LYS A O 1
ATOM 1461 N N . ASN A 1 176 ? 9.094 4.331 5.360 1.00 91.62 176 ASN A N 1
ATOM 1462 C CA . ASN A 1 176 ? 9.783 3.047 5.468 1.00 91.62 176 ASN A CA 1
ATOM 1463 C C . ASN A 1 176 ? 10.045 2.762 6.949 1.00 91.62 176 ASN A C 1
ATOM 1465 O O . ASN A 1 176 ? 11.029 3.239 7.505 1.00 91.62 176 ASN A O 1
ATOM 1469 N N . GLN A 1 177 ? 9.110 2.082 7.613 1.00 88.62 177 GLN A N 1
ATOM 1470 C CA . GLN A 1 177 ? 9.217 1.762 9.040 1.00 88.62 177 GLN A CA 1
ATOM 1471 C C . GLN A 1 177 ? 9.727 0.328 9.220 1.00 88.62 177 GLN A C 1
ATOM 1473 O O . GLN A 1 177 ? 9.338 -0.569 8.475 1.00 88.62 177 GLN A O 1
ATOM 1478 N N . LYS A 1 178 ? 10.555 0.078 10.238 1.00 84.25 178 LYS A N 1
ATOM 1479 C CA . LYS A 1 178 ? 11.103 -1.269 10.477 1.00 84.25 178 LYS A CA 1
ATOM 1480 C C . LYS A 1 178 ? 10.039 -2.237 11.016 1.00 84.25 178 LYS A C 1
ATOM 1482 O O . LYS A 1 178 ? 9.860 -3.329 10.486 1.00 84.25 178 LYS A O 1
ATOM 1487 N N . THR A 1 179 ? 9.278 -1.818 12.028 1.00 86.06 179 THR A N 1
ATOM 1488 C CA . THR A 1 179 ? 8.483 -2.740 12.863 1.00 86.06 179 THR A CA 1
ATOM 1489 C C . THR A 1 179 ? 6.975 -2.714 12.615 1.00 86.06 179 THR A C 1
ATOM 1491 O O . THR A 1 179 ? 6.286 -3.664 12.971 1.00 86.06 179 THR A O 1
ATOM 1494 N N . ARG A 1 180 ? 6.433 -1.661 11.991 1.00 93.00 180 ARG A N 1
ATOM 1495 C CA . ARG A 1 180 ? 4.976 -1.456 11.874 1.00 93.00 180 ARG A CA 1
ATOM 1496 C C . ARG A 1 180 ? 4.493 -1.483 10.427 1.00 93.00 180 ARG A C 1
ATOM 1498 O O . ARG A 1 180 ? 5.236 -1.126 9.510 1.00 93.00 180 ARG A O 1
ATOM 1505 N N . TRP A 1 181 ? 3.257 -1.940 10.228 1.00 96.94 181 TRP A N 1
ATOM 1506 C CA . TRP A 1 181 ? 2.558 -1.857 8.940 1.00 96.94 181 TRP A CA 1
ATOM 1507 C C . TRP A 1 181 ? 1.969 -0.469 8.739 1.00 96.94 181 TRP A C 1
ATOM 1509 O O . TRP A 1 181 ? 2.190 0.134 7.696 1.00 96.94 181 TRP A O 1
ATOM 1519 N N . ALA A 1 182 ? 1.302 0.056 9.758 1.00 97.94 182 ALA A N 1
ATOM 1520 C CA . ALA A 1 182 ? 0.866 1.433 9.807 1.00 97.94 182 ALA A CA 1
ATOM 1521 C C . ALA A 1 182 ? 0.784 1.919 11.265 1.00 97.94 182 ALA A C 1
ATOM 1523 O O . ALA A 1 182 ? 1.105 1.170 12.196 1.00 97.94 182 ALA A O 1
ATOM 1524 N N . SER A 1 183 ? 0.464 3.197 11.451 1.00 97.31 183 SER A N 1
ATOM 1525 C CA . SER A 1 183 ? 0.161 3.773 12.760 1.00 97.31 183 SER A CA 1
ATOM 1526 C C . SER A 1 183 ? -0.683 5.037 12.642 1.00 97.31 183 SER A C 1
ATOM 1528 O O . SER A 1 183 ? -0.326 5.939 11.874 1.00 97.31 183 SER A O 1
ATOM 1530 N N . TYR A 1 184 ? -1.697 5.142 13.488 1.00 97.44 184 TYR A N 1
ATOM 1531 C CA . TYR A 1 184 ? -2.512 6.327 13.726 1.00 97.44 184 TYR A CA 1
ATOM 1532 C C . TYR A 1 184 ? -1.926 7.194 14.857 1.00 97.44 184 TYR A C 1
ATOM 1534 O O . TYR A 1 184 ? -1.417 6.672 15.849 1.00 97.44 184 TYR A O 1
ATOM 1542 N N . SER A 1 185 ? -1.962 8.523 14.722 1.00 96.00 185 SER A N 1
ATOM 1543 C CA . SER A 1 185 ? -1.499 9.464 15.756 1.00 96.00 185 SER A CA 1
ATOM 1544 C C . SER A 1 185 ? -2.647 10.248 16.391 1.00 96.00 185 SER A C 1
ATOM 1546 O O . SER A 1 185 ? -3.691 10.441 15.778 1.00 96.00 185 SER A O 1
ATOM 1548 N N . GLN A 1 186 ? -2.427 10.801 17.588 1.00 93.00 186 GLN A N 1
ATOM 1549 C CA . GLN A 1 186 ? -3.396 11.686 18.259 1.00 93.00 186 GLN A CA 1
ATOM 1550 C C . GLN A 1 186 ? -3.762 12.925 17.421 1.00 93.00 186 GLN A C 1
ATOM 1552 O O . GLN A 1 186 ? -4.885 13.409 17.487 1.00 93.00 186 GLN A O 1
ATOM 1557 N N . LYS A 1 187 ? -2.849 13.395 16.554 1.00 96.00 187 LYS A N 1
ATOM 1558 C CA . LYS A 1 187 ? -3.104 14.466 15.569 1.00 96.00 187 LYS A CA 1
ATOM 1559 C C . LYS A 1 187 ? -3.891 13.982 14.341 1.00 96.00 187 LYS A C 1
ATOM 1561 O O . LYS A 1 187 ? -3.911 14.667 13.324 1.00 96.00 187 LYS A O 1
ATOM 1566 N N . ARG A 1 188 ? -4.486 12.785 14.410 1.00 96.44 188 ARG A N 1
ATOM 1567 C CA . ARG A 1 188 ? -5.275 12.140 13.350 1.00 96.44 188 ARG A CA 1
ATOM 1568 C C . ARG A 1 188 ? -4.488 11.871 12.069 1.00 96.44 188 ARG A C 1
ATOM 1570 O O . ARG A 1 188 ? -5.070 11.736 10.996 1.00 96.44 188 ARG A O 1
ATOM 1577 N N . ASN A 1 189 ? -3.159 11.811 12.161 1.00 98.00 189 ASN A N 1
ATOM 1578 C CA . ASN A 1 189 ? -2.320 11.485 11.015 1.00 98.00 189 ASN A CA 1
ATOM 1579 C C . ASN A 1 189 ? -2.102 9.978 10.934 1.00 98.00 189 ASN A C 1
ATOM 1581 O O . ASN A 1 189 ? -1.859 9.337 11.957 1.00 98.00 189 ASN A O 1
ATOM 1585 N N . ILE A 1 190 ? -2.077 9.438 9.716 1.00 98.38 190 ILE A N 1
ATOM 1586 C CA . ILE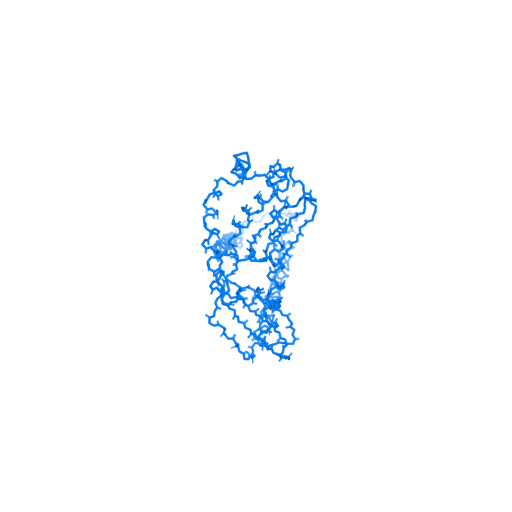 A 1 190 ? -1.814 8.015 9.487 1.00 98.38 190 ILE A CA 1
ATOM 1587 C C . ILE A 1 190 ? -0.484 7.835 8.768 1.00 98.38 190 ILE A C 1
ATOM 1589 O O . ILE A 1 190 ? -0.210 8.431 7.728 1.00 98.38 190 ILE A O 1
ATOM 1593 N N . HIS A 1 191 ? 0.371 6.988 9.317 1.00 98.31 191 HIS A N 1
ATOM 1594 C CA . HIS A 1 191 ? 1.620 6.603 8.682 1.00 98.31 191 HIS A CA 1
ATOM 1595 C C . HIS A 1 191 ? 1.474 5.191 8.148 1.00 98.31 191 HIS A C 1
ATOM 1597 O O . HIS A 1 191 ? 1.321 4.267 8.931 1.00 98.31 191 HIS A O 1
ATOM 1603 N N . PHE A 1 192 ? 1.542 5.024 6.834 1.00 98.62 192 PHE A N 1
ATOM 1604 C CA . PHE A 1 192 ? 1.535 3.728 6.169 1.00 98.62 192 PHE A CA 1
ATOM 1605 C C . PHE A 1 192 ? 2.952 3.337 5.771 1.00 98.62 192 PHE A C 1
ATOM 1607 O O . PHE A 1 192 ? 3.744 4.171 5.332 1.00 98.62 192 PHE A O 1
ATOM 1614 N N . ASN A 1 193 ? 3.282 2.059 5.873 1.00 98.00 193 ASN A N 1
ATOM 1615 C CA . ASN A 1 193 ? 4.571 1.555 5.431 1.00 98.00 193 ASN A CA 1
ATOM 1616 C C . ASN A 1 193 ? 4.573 1.237 3.924 1.00 98.00 193 ASN A C 1
ATOM 1618 O O . ASN A 1 193 ? 3.635 0.643 3.402 1.00 98.00 193 ASN A O 1
ATOM 1622 N N . ILE A 1 194 ? 5.643 1.562 3.198 1.00 97.44 194 ILE A N 1
ATOM 1623 C CA . ILE A 1 194 ? 5.749 1.263 1.760 1.00 97.44 194 ILE A CA 1
ATOM 1624 C C . ILE A 1 194 ? 5.616 -0.236 1.440 1.00 97.44 194 ILE A C 1
ATOM 1626 O O . ILE A 1 194 ? 5.108 -0.587 0.376 1.00 97.44 194 ILE A O 1
ATOM 1630 N N . LYS A 1 195 ? 5.984 -1.124 2.377 1.00 96.50 195 LYS A N 1
ATOM 1631 C CA . LYS A 1 195 ? 5.800 -2.579 2.223 1.00 96.50 195 LYS A CA 1
ATOM 1632 C C . LYS A 1 195 ? 4.334 -3.008 2.080 1.00 96.50 195 LYS A C 1
ATOM 1634 O O . LYS A 1 195 ? 4.089 -4.119 1.622 1.00 96.50 195 LYS A O 1
ATOM 1639 N N . LEU A 1 196 ? 3.358 -2.146 2.405 1.00 98.31 196 LEU A N 1
ATOM 1640 C CA . LEU A 1 196 ? 1.950 -2.415 2.092 1.00 98.31 196 LEU A CA 1
ATOM 1641 C C . LEU A 1 196 ? 1.728 -2.663 0.598 1.00 98.31 196 LEU A C 1
ATOM 1643 O O . LEU A 1 196 ? 0.841 -3.432 0.253 1.00 98.31 196 LEU A O 1
ATOM 1647 N N . ALA A 1 197 ? 2.538 -2.075 -0.287 1.00 98.31 197 ALA A N 1
ATOM 1648 C CA . ALA A 1 197 ? 2.385 -2.284 -1.723 1.00 98.31 197 ALA A CA 1
ATOM 1649 C C . ALA A 1 197 ? 2.672 -3.728 -2.164 1.00 98.31 197 ALA A C 1
ATOM 1651 O O . ALA A 1 197 ? 2.310 -4.094 -3.272 1.00 98.31 197 ALA A O 1
ATOM 1652 N N . ALA A 1 198 ? 3.280 -4.567 -1.323 1.00 97.31 198 ALA A N 1
ATOM 1653 C CA . ALA A 1 198 ? 3.410 -5.998 -1.591 1.00 97.31 198 ALA A CA 1
ATOM 1654 C C . ALA A 1 198 ? 2.099 -6.772 -1.351 1.00 97.31 198 ALA A C 1
ATOM 1656 O O . ALA A 1 198 ? 1.900 -7.854 -1.901 1.00 97.31 198 ALA A O 1
ATOM 1657 N N . LEU A 1 199 ? 1.205 -6.237 -0.519 1.00 98.25 199 LEU A N 1
ATOM 1658 C CA . LEU A 1 199 ? 0.025 -6.938 -0.023 1.00 98.25 199 LEU A CA 1
ATOM 1659 C C . LEU A 1 199 ? -1.134 -6.877 -1.030 1.00 98.25 199 LEU A C 1
ATOM 1661 O O . LEU A 1 199 ? -1.323 -5.841 -1.669 1.00 98.25 199 LEU A O 1
ATOM 1665 N N . PRO A 1 200 ? -1.977 -7.920 -1.133 1.00 98.31 200 PRO A N 1
ATOM 1666 C CA . PRO A 1 200 ? -3.256 -7.832 -1.827 1.00 98.31 200 PRO A CA 1
ATOM 1667 C C . PRO A 1 200 ? -4.062 -6.620 -1.364 1.00 98.31 200 PRO A C 1
ATOM 1669 O O . PRO A 1 200 ? -4.108 -6.323 -0.168 1.00 98.31 200 PRO A O 1
ATOM 1672 N N . LYS A 1 201 ? -4.766 -5.961 -2.292 1.00 98.38 201 LYS A N 1
ATOM 1673 C CA . LYS A 1 201 ? -5.546 -4.746 -1.990 1.00 98.38 201 LYS A CA 1
ATOM 1674 C C . LYS A 1 201 ? -6.530 -4.927 -0.827 1.00 98.38 201 LYS A C 1
ATOM 1676 O O . LYS A 1 201 ? -6.625 -4.040 0.005 1.00 98.38 201 LYS A O 1
ATOM 1681 N N . ARG A 1 202 ? -7.163 -6.096 -0.691 1.00 98.38 202 ARG A N 1
ATOM 1682 C CA . ARG A 1 202 ? -8.048 -6.422 0.448 1.00 98.38 202 ARG A CA 1
ATOM 1683 C C . ARG A 1 202 ? -7.338 -6.443 1.813 1.00 98.38 202 ARG A C 1
ATOM 1685 O O . ARG A 1 202 ? -7.946 -6.145 2.834 1.00 98.38 202 ARG A O 1
ATOM 1692 N N . ILE A 1 203 ? -6.048 -6.776 1.868 1.00 98.69 203 ILE A N 1
ATOM 1693 C CA . ILE A 1 203 ? -5.276 -6.699 3.119 1.00 98.69 203 ILE A CA 1
ATOM 1694 C C . ILE A 1 203 ? -4.888 -5.242 3.402 1.00 98.69 203 ILE A C 1
ATOM 1696 O O . ILE A 1 203 ? -4.932 -4.816 4.553 1.00 98.69 203 ILE A O 1
ATOM 1700 N N . ILE A 1 204 ? -4.573 -4.458 2.362 1.00 98.81 204 ILE A N 1
ATOM 1701 C CA . ILE A 1 204 ? -4.354 -3.006 2.489 1.00 98.81 204 ILE A CA 1
ATOM 1702 C C . ILE A 1 204 ? -5.616 -2.323 3.032 1.00 98.81 204 ILE A C 1
ATOM 1704 O O . ILE A 1 204 ? -5.521 -1.543 3.972 1.00 98.81 204 ILE A O 1
ATOM 1708 N N . GLU A 1 205 ? -6.784 -2.663 2.492 1.00 98.75 205 GLU A N 1
ATOM 1709 C CA . GLU A 1 205 ? -8.096 -2.205 2.961 1.00 98.75 205 GLU A CA 1
ATOM 1710 C C . GLU A 1 205 ? -8.316 -2.516 4.446 1.00 98.75 205 GLU A C 1
ATOM 1712 O O . GLU A 1 205 ? -8.647 -1.623 5.220 1.00 98.75 205 GLU A O 1
ATOM 1717 N N . TYR A 1 206 ? -8.038 -3.752 4.877 1.00 98.75 206 TYR A N 1
ATOM 1718 C CA . TYR A 1 206 ? -8.096 -4.121 6.295 1.00 98.75 206 TYR A CA 1
ATOM 1719 C C . TYR A 1 206 ? -7.186 -3.243 7.163 1.00 98.75 206 TYR A C 1
ATOM 1721 O O . TYR A 1 206 ? -7.607 -2.806 8.230 1.00 98.75 206 TYR A O 1
ATOM 1729 N N . ILE A 1 207 ? -5.960 -2.956 6.713 1.00 98.69 207 ILE A N 1
ATOM 1730 C CA . ILE A 1 207 ? -5.050 -2.073 7.452 1.00 98.69 207 ILE A CA 1
ATOM 1731 C C . ILE A 1 207 ? -5.607 -0.643 7.498 1.00 98.69 207 ILE A C 1
ATOM 1733 O O . ILE A 1 207 ? -5.546 -0.015 8.546 1.00 98.69 207 ILE A O 1
ATOM 1737 N N . VAL A 1 208 ? -6.197 -0.130 6.415 1.00 98.81 208 VAL A N 1
ATOM 1738 C CA . VAL A 1 208 ? -6.844 1.195 6.413 1.00 98.81 208 VAL A CA 1
ATOM 1739 C C . VAL A 1 208 ? -7.989 1.255 7.429 1.00 98.81 208 VAL A C 1
ATOM 1741 O O . VAL A 1 208 ? -8.010 2.163 8.256 1.00 98.81 208 VAL A O 1
ATOM 1744 N N . ILE A 1 209 ? -8.888 0.267 7.425 1.00 98.81 209 ILE A N 1
ATOM 1745 C CA . ILE A 1 209 ? -9.995 0.162 8.391 1.00 98.81 209 ILE A CA 1
ATOM 1746 C C . ILE A 1 209 ? -9.458 0.072 9.824 1.00 98.81 209 ILE A C 1
ATOM 1748 O O . ILE A 1 209 ? -9.974 0.732 10.724 1.00 98.81 209 ILE A O 1
ATOM 1752 N N . HIS A 1 210 ? -8.399 -0.714 10.037 1.00 98.69 210 HIS A N 1
ATOM 1753 C CA . HIS A 1 210 ? -7.740 -0.851 11.332 1.00 98.69 210 HIS A CA 1
ATOM 1754 C C . HIS A 1 210 ? -7.212 0.489 11.850 1.00 98.69 210 HIS A C 1
ATOM 1756 O O . HIS A 1 210 ? -7.446 0.832 13.006 1.00 98.69 210 HIS A O 1
ATOM 1762 N N . GLU A 1 211 ? -6.517 1.254 11.007 1.00 98.38 211 GLU A N 1
ATOM 1763 C CA . GLU A 1 211 ? -5.996 2.559 11.412 1.00 98.38 211 GLU A CA 1
ATOM 1764 C C . GLU A 1 211 ? -7.115 3.578 11.653 1.00 98.38 211 GLU A C 1
ATOM 1766 O O . GLU A 1 211 ? -7.028 4.356 12.596 1.00 98.38 211 GLU A O 1
ATOM 1771 N N . LEU A 1 212 ? -8.188 3.563 10.856 1.00 98.50 212 LEU A N 1
ATOM 1772 C CA . LEU A 1 212 ? -9.333 4.458 11.053 1.00 98.50 212 LEU A CA 1
ATOM 1773 C C . LEU A 1 212 ? -10.135 4.127 12.319 1.00 98.50 212 LEU A C 1
ATOM 1775 O O . LEU A 1 212 ? -10.648 5.036 12.967 1.00 98.50 212 LEU A O 1
ATOM 1779 N N . ALA A 1 213 ? -10.204 2.856 12.726 1.00 98.44 213 ALA A N 1
ATOM 1780 C CA . ALA A 1 213 ? -10.868 2.455 13.968 1.00 98.44 213 ALA A CA 1
ATOM 1781 C C . ALA A 1 213 ? -10.227 3.092 15.220 1.00 98.44 213 ALA A C 1
ATOM 1783 O O . ALA A 1 213 ? -10.929 3.342 16.206 1.00 98.44 213 ALA A O 1
ATOM 1784 N N . HIS A 1 214 ? -8.933 3.443 15.166 1.00 97.94 214 HIS A N 1
ATOM 1785 C CA . HIS A 1 214 ? -8.248 4.172 16.245 1.00 97.94 214 HIS A CA 1
ATOM 1786 C C . HIS A 1 214 ? -8.796 5.578 16.482 1.00 97.94 214 HIS A C 1
ATOM 1788 O O . HIS A 1 214 ? -8.629 6.107 17.579 1.00 97.94 214 HIS A O 1
ATOM 1794 N N . ALA A 1 215 ? -9.485 6.176 15.502 1.00 96.44 215 ALA A N 1
ATOM 1795 C CA . ALA A 1 215 ? -10.151 7.463 15.688 1.00 96.44 215 ALA A CA 1
ATOM 1796 C C . ALA A 1 215 ? -11.279 7.392 16.732 1.00 96.44 215 ALA A C 1
ATOM 1798 O O . ALA A 1 215 ? -11.554 8.385 17.400 1.00 96.44 215 ALA A O 1
ATOM 1799 N N . THR A 1 216 ? -11.919 6.228 16.882 1.00 95.56 216 THR A N 1
ATOM 1800 C CA . THR A 1 216 ? -13.006 6.001 17.846 1.00 95.56 216 THR A CA 1
ATOM 1801 C C . THR A 1 216 ? -12.524 5.265 19.093 1.00 95.56 216 THR A C 1
ATOM 1803 O O . THR A 1 216 ? -12.963 5.576 20.197 1.00 95.56 216 THR A O 1
ATOM 1806 N N . GLN A 1 217 ? -11.633 4.281 18.940 1.00 97.25 217 GLN A N 1
ATOM 1807 C CA . GLN A 1 217 ? -11.150 3.455 20.044 1.00 97.25 217 GLN A CA 1
ATOM 1808 C C . GLN A 1 217 ? -9.625 3.260 19.938 1.00 97.25 217 GLN A C 1
ATOM 1810 O O . GLN A 1 217 ? -9.186 2.430 19.155 1.00 97.25 217 GLN A O 1
ATOM 1815 N N . PRO A 1 218 ? -8.800 3.951 20.746 1.00 94.00 218 PRO A N 1
ATOM 1816 C CA . PRO A 1 218 ? -7.333 3.914 20.599 1.00 94.00 218 PRO A CA 1
ATOM 1817 C C . PRO A 1 218 ? -6.658 2.582 20.969 1.00 94.00 218 PRO A C 1
ATOM 1819 O O . PRO A 1 218 ? -5.546 2.293 20.539 1.00 94.00 218 PRO A O 1
ATOM 1822 N N . ASN A 1 219 ? -7.307 1.787 21.821 1.00 96.25 219 ASN A N 1
ATOM 1823 C CA . ASN A 1 219 ? -6.765 0.532 22.347 1.00 96.25 219 ASN A CA 1
ATOM 1824 C C . ASN A 1 219 ? -7.440 -0.660 21.669 1.00 96.25 219 ASN A C 1
ATOM 1826 O O . ASN A 1 219 ? -8.664 -0.666 21.557 1.00 96.25 219 ASN A O 1
ATOM 1830 N N . HIS A 1 220 ? -6.684 -1.710 21.330 1.00 96.94 220 HIS A N 1
ATOM 1831 C CA . HIS A 1 220 ? -7.160 -2.945 20.676 1.00 96.94 220 HIS A CA 1
ATOM 1832 C C . HIS A 1 220 ? -8.029 -3.864 21.562 1.00 96.94 220 HIS A C 1
ATOM 1834 O O . HIS A 1 220 ? -7.869 -5.086 21.556 1.00 96.94 220 HIS A O 1
ATOM 1840 N N . ASN A 1 221 ? -8.945 -3.289 22.339 1.00 97.94 221 ASN A N 1
ATOM 1841 C CA . ASN A 1 221 ? -9.902 -4.002 23.180 1.00 97.94 221 ASN A CA 1
ATOM 1842 C C . ASN A 1 221 ? -11.100 -4.535 22.364 1.00 97.94 221 ASN A C 1
ATOM 1844 O O . ASN A 1 221 ? -11.172 -4.391 21.142 1.00 97.94 221 ASN A O 1
ATOM 1848 N N . ARG A 1 222 ? -12.078 -5.146 23.046 1.00 97.94 222 ARG A N 1
ATOM 1849 C CA . ARG A 1 222 ? -13.283 -5.707 22.408 1.00 97.94 222 ARG A CA 1
ATOM 1850 C C . ARG A 1 222 ? -14.047 -4.683 21.555 1.00 97.94 222 ARG A C 1
ATOM 1852 O O . ARG A 1 222 ? -14.502 -5.040 20.474 1.00 97.94 222 ARG A O 1
ATOM 1859 N N . LYS A 1 223 ? -14.152 -3.421 21.997 1.00 98.06 223 LYS A N 1
ATOM 1860 C CA . LYS A 1 223 ? -14.840 -2.357 21.241 1.00 98.06 223 LYS A CA 1
ATOM 1861 C C . LYS A 1 223 ? -14.105 -2.026 19.941 1.00 98.06 223 LYS A C 1
ATOM 1863 O O . LYS A 1 223 ? -14.750 -1.865 18.912 1.00 98.06 223 LYS A O 1
ATOM 1868 N N . PHE A 1 224 ? -12.772 -1.989 19.964 1.00 98.50 224 PHE A N 1
ATOM 1869 C CA . PHE A 1 224 ? -11.972 -1.775 18.756 1.00 98.50 224 PHE A CA 1
ATOM 1870 C C . PHE A 1 224 ? -12.222 -2.873 17.723 1.00 98.50 22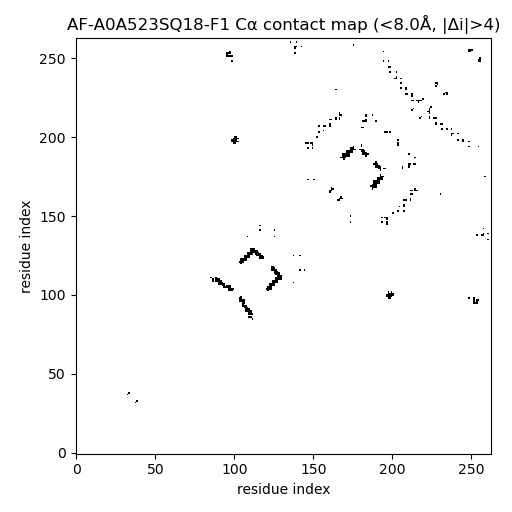4 PHE A C 1
ATOM 1872 O O . PHE A 1 224 ? -12.530 -2.584 16.569 1.00 98.50 224 PHE A O 1
ATOM 1879 N N . TRP A 1 225 ? -12.133 -4.138 18.139 1.00 98.50 225 TRP A N 1
ATOM 1880 C CA . TRP A 1 225 ? -12.331 -5.256 17.217 1.00 98.50 225 TRP A CA 1
ATOM 1881 C C . TRP A 1 225 ? -13.763 -5.338 16.697 1.00 98.50 225 TRP A C 1
ATOM 1883 O O . TRP A 1 225 ? -13.939 -5.662 15.530 1.00 98.50 225 TRP A O 1
ATOM 1893 N N . TYR A 1 226 ? -14.755 -4.954 17.504 1.00 98.44 226 TYR A N 1
ATOM 1894 C CA . TYR A 1 226 ? -16.136 -4.812 17.046 1.00 98.44 226 TYR A CA 1
ATOM 1895 C C . TYR A 1 226 ? -16.276 -3.771 15.922 1.00 98.44 226 TYR A C 1
ATOM 1897 O O . TYR A 1 226 ? -16.941 -4.026 14.921 1.00 98.44 226 TYR A O 1
ATOM 1905 N N . ILE A 1 227 ? -15.609 -2.615 16.040 1.00 98.44 227 ILE A N 1
ATOM 1906 C CA . ILE A 1 227 ? -15.598 -1.596 14.977 1.00 98.44 227 ILE A CA 1
ATOM 1907 C C . ILE A 1 227 ? -14.931 -2.149 13.715 1.00 98.44 227 ILE A C 1
ATOM 1909 O O . ILE A 1 227 ? -15.484 -2.017 12.628 1.00 98.44 227 ILE A O 1
ATOM 1913 N N . VAL A 1 228 ? -13.768 -2.792 13.844 1.00 98.69 228 VAL A N 1
ATOM 1914 C CA . VAL A 1 228 ? -13.068 -3.379 12.691 1.00 98.69 228 VAL A CA 1
ATOM 1915 C C . VAL A 1 228 ? -13.930 -4.438 12.001 1.00 98.69 228 VAL A C 1
ATOM 1917 O O . VAL A 1 228 ? -14.059 -4.400 10.783 1.00 98.69 228 VAL A O 1
ATOM 1920 N N . GLU A 1 229 ? -14.547 -5.347 12.758 1.00 98.62 229 GLU A N 1
ATOM 1921 C CA . GLU A 1 229 ? -15.405 -6.418 12.234 1.00 98.62 229 GLU A CA 1
ATOM 1922 C C . GLU A 1 229 ? -16.637 -5.868 11.507 1.00 98.62 229 GLU A C 1
ATOM 1924 O O . GLU A 1 229 ? -16.990 -6.368 10.442 1.00 98.62 229 GLU A O 1
ATOM 1929 N N . LYS A 1 230 ? -17.229 -4.775 12.007 1.00 98.44 230 LYS A N 1
ATOM 1930 C CA . LYS A 1 230 ? -18.364 -4.101 11.358 1.00 98.44 230 LYS A CA 1
ATOM 1931 C C . LYS A 1 230 ? -18.060 -3.664 9.919 1.00 98.44 230 LYS A C 1
ATOM 1933 O O . LYS A 1 230 ? -18.939 -3.744 9.068 1.00 98.44 230 LYS A O 1
ATOM 1938 N N . PHE A 1 231 ? -16.845 -3.183 9.649 1.00 98.38 231 PHE A N 1
ATOM 1939 C CA . PHE A 1 231 ? -16.444 -2.702 8.317 1.00 98.38 231 PHE A CA 1
ATOM 1940 C C . PHE A 1 231 ? -15.606 -3.722 7.530 1.00 98.38 231 PHE A C 1
ATOM 1942 O O . PHE A 1 231 ? -15.422 -3.572 6.325 1.00 98.38 231 PHE A O 1
ATOM 1949 N N . CYS A 1 232 ? -15.102 -4.758 8.200 1.00 98.44 232 CYS A N 1
ATOM 1950 C CA . CYS A 1 232 ? -14.284 -5.822 7.633 1.00 98.44 232 CYS A CA 1
ATOM 1951 C C . CYS A 1 232 ? -14.633 -7.161 8.312 1.00 98.44 232 CYS A C 1
ATOM 1953 O O . CYS A 1 232 ? -13.896 -7.619 9.190 1.00 98.44 232 CYS A O 1
ATOM 1955 N N . PRO A 1 233 ? -15.749 -7.810 7.933 1.00 98.38 233 PRO A N 1
ATOM 1956 C CA . PRO A 1 233 ? -16.220 -9.019 8.616 1.00 98.38 233 PRO A CA 1
ATOM 1957 C C . PRO A 1 233 ? -15.207 -10.174 8.596 1.00 98.38 233 PRO A C 1
ATOM 1959 O O . PRO A 1 233 ? -15.101 -10.946 9.545 1.00 98.38 233 PRO A O 1
ATOM 1962 N N . ASP A 1 234 ? -14.388 -10.267 7.546 1.00 98.31 234 ASP A N 1
ATOM 1963 C CA . ASP A 1 234 ? -13.346 -11.283 7.392 1.00 98.31 234 ASP A CA 1
ATOM 1964 C C . ASP A 1 234 ? -11.969 -10.850 7.945 1.00 98.31 234 ASP A C 1
ATOM 1966 O O . ASP A 1 234 ? -10.942 -11.453 7.608 1.00 98.31 234 ASP A O 1
ATOM 1970 N N . TYR A 1 235 ? -11.903 -9.834 8.822 1.00 98.44 235 TYR A N 1
ATOM 1971 C CA . TYR A 1 235 ? -10.633 -9.265 9.304 1.00 98.44 235 TYR A CA 1
ATOM 1972 C C . TYR A 1 235 ? -9.689 -10.300 9.929 1.00 98.44 235 TYR A C 1
ATOM 1974 O O . TYR A 1 235 ? -8.471 -10.182 9.791 1.00 98.44 235 TYR A O 1
ATOM 1982 N N . LYS A 1 236 ? -10.221 -11.329 10.605 1.00 98.31 236 LYS A N 1
ATOM 1983 C CA . LYS A 1 236 ? -9.414 -12.394 11.228 1.00 98.31 236 LYS A CA 1
ATOM 1984 C C . LYS A 1 236 ? -8.601 -13.154 10.177 1.00 98.31 236 LYS A C 1
ATOM 1986 O O . LYS A 1 236 ? -7.409 -13.382 10.384 1.00 98.31 236 LYS A O 1
ATOM 1991 N N . LYS A 1 237 ? -9.212 -13.459 9.026 1.00 98.12 237 LYS A N 1
ATOM 1992 C CA . LYS A 1 237 ? -8.548 -14.108 7.888 1.00 98.12 237 LYS A CA 1
ATOM 1993 C C . LYS A 1 237 ? -7.477 -13.197 7.292 1.00 98.12 237 LYS A C 1
ATOM 1995 O O . LYS A 1 237 ? -6.324 -13.600 7.170 1.00 98.12 237 LYS A O 1
ATOM 2000 N N . ARG A 1 238 ? -7.820 -11.934 7.021 1.00 98.31 238 ARG A N 1
ATOM 2001 C CA . ARG A 1 238 ? -6.875 -10.940 6.475 1.00 98.31 238 ARG A CA 1
ATOM 2002 C C . ARG A 1 238 ? -5.686 -10.689 7.407 1.00 98.31 238 ARG A C 1
ATOM 2004 O O . ARG A 1 238 ? -4.558 -10.535 6.944 1.00 98.31 238 ARG A O 1
ATOM 2011 N N . LYS A 1 239 ? -5.913 -10.687 8.725 1.00 97.00 239 LYS A N 1
ATOM 2012 C CA . LYS A 1 239 ? -4.868 -10.572 9.754 1.00 97.00 239 LYS A CA 1
ATOM 2013 C C . LYS A 1 239 ? -3.926 -11.777 9.753 1.00 97.00 239 LYS A C 1
ATOM 2015 O O . LYS A 1 239 ? -2.733 -11.593 9.982 1.00 97.00 239 LYS A O 1
ATOM 2020 N N . GLN A 1 240 ? -4.440 -12.983 9.519 1.00 97.06 240 GLN A N 1
ATOM 2021 C CA . GLN A 1 240 ? -3.611 -14.184 9.431 1.00 97.06 240 GLN A CA 1
ATOM 2022 C C . GLN A 1 240 ? -2.739 -14.162 8.171 1.00 97.06 240 GLN A C 1
ATOM 2024 O O . GLN A 1 240 ? -1.522 -14.282 8.272 1.00 97.06 240 GLN A O 1
ATOM 2029 N N . GLU A 1 241 ? -3.323 -13.878 7.011 1.00 96.38 241 GLU A N 1
ATOM 2030 C CA . GLU A 1 241 ? -2.582 -13.785 5.746 1.00 96.38 241 GLU A CA 1
ATOM 2031 C C . GLU A 1 241 ? -1.550 -12.645 5.754 1.00 96.38 241 GLU A C 1
ATOM 2033 O O . GLU A 1 241 ? -0.479 -12.760 5.164 1.00 96.38 241 GLU A O 1
ATOM 2038 N N . LEU A 1 242 ? -1.816 -11.544 6.470 1.00 96.31 242 LEU A N 1
ATOM 2039 C CA . LEU A 1 242 ? -0.829 -10.478 6.670 1.00 96.31 242 LEU A CA 1
ATOM 2040 C C . LEU A 1 242 ? 0.475 -11.013 7.293 1.00 96.31 242 LEU A C 1
ATOM 2042 O O . LEU A 1 242 ? 1.558 -10.536 6.943 1.00 96.31 242 LEU A O 1
ATOM 2046 N N . LYS A 1 243 ? 0.397 -12.012 8.186 1.00 93.81 243 LYS A N 1
ATOM 2047 C CA . LYS A 1 243 ? 1.589 -12.661 8.757 1.00 93.81 243 LYS A CA 1
ATOM 2048 C C . LYS A 1 243 ? 2.349 -13.456 7.695 1.00 93.81 243 LYS A C 1
ATOM 2050 O O . LYS A 1 243 ? 3.571 -13.358 7.633 1.00 93.81 243 LYS A O 1
ATOM 2055 N N . GLU A 1 244 ? 1.643 -14.181 6.833 1.00 92.75 244 GLU A N 1
ATOM 2056 C CA . GLU A 1 244 ? 2.238 -14.961 5.739 1.00 92.75 244 GLU A CA 1
ATOM 2057 C C . GLU A 1 244 ? 2.970 -14.046 4.752 1.00 92.75 244 GLU A C 1
ATOM 2059 O O . GLU A 1 244 ? 4.146 -14.256 4.446 1.00 92.75 244 GLU A O 1
ATOM 2064 N N . TYR A 1 245 ? 2.330 -12.947 4.342 1.00 94.62 245 TYR A N 1
ATOM 2065 C CA . TYR A 1 245 ? 2.963 -11.944 3.489 1.00 94.62 245 TYR A CA 1
ATOM 2066 C C . TYR A 1 245 ? 4.190 -11.298 4.139 1.00 94.62 245 TYR A C 1
ATOM 2068 O O . TYR A 1 245 ? 5.162 -11.010 3.438 1.00 94.62 245 TYR A O 1
ATOM 2076 N N . SER A 1 246 ? 4.190 -11.105 5.464 1.00 92.44 246 SER A N 1
ATOM 2077 C CA . SER A 1 246 ? 5.373 -10.617 6.183 1.00 92.44 246 SER A CA 1
ATOM 2078 C C . SER A 1 246 ? 6.594 -11.505 5.929 1.00 92.44 246 SER A C 1
ATOM 2080 O O . SER A 1 246 ? 7.676 -10.985 5.656 1.00 92.44 246 SER A O 1
ATOM 2082 N N . LEU A 1 247 ? 6.420 -12.830 5.963 1.00 90.50 247 LEU A N 1
ATOM 2083 C CA . LEU A 1 247 ? 7.493 -13.795 5.710 1.00 90.50 247 LEU A CA 1
ATOM 2084 C C . LEU A 1 247 ? 7.947 -13.766 4.245 1.00 90.50 247 LEU A C 1
ATOM 2086 O O . LEU A 1 247 ? 9.145 -13.797 3.962 1.00 90.50 247 LEU A O 1
ATOM 2090 N N . VAL A 1 248 ? 7.006 -13.653 3.303 1.00 91.88 248 VAL A N 1
ATOM 2091 C CA . VAL A 1 248 ? 7.316 -13.563 1.865 1.00 91.88 248 VAL A CA 1
ATOM 2092 C C . VAL A 1 248 ? 8.145 -12.312 1.552 1.00 91.88 248 VAL A C 1
ATOM 2094 O O . VAL A 1 248 ? 9.131 -12.383 0.818 1.00 91.88 248 VAL A O 1
ATOM 2097 N N . ILE A 1 249 ? 7.793 -11.165 2.138 1.00 91.75 249 ILE A N 1
ATOM 2098 C CA . ILE A 1 249 ? 8.511 -9.896 1.937 1.00 91.75 249 ILE A CA 1
ATOM 2099 C C . ILE A 1 249 ? 9.916 -9.954 2.550 1.00 91.75 249 ILE A C 1
ATOM 2101 O O . ILE A 1 249 ? 10.869 -9.466 1.939 1.00 91.75 249 ILE A O 1
ATOM 2105 N N . GLN A 1 250 ? 10.071 -10.584 3.719 1.00 89.38 250 GLN A N 1
ATOM 2106 C CA . GLN A 1 250 ? 11.381 -10.794 4.350 1.00 89.38 250 GLN A CA 1
ATOM 2107 C C . GLN A 1 250 ? 12.322 -11.624 3.465 1.00 89.38 250 GLN A C 1
ATOM 2109 O O . GLN A 1 250 ? 13.497 -11.292 3.339 1.00 89.38 250 GLN A O 1
ATOM 2114 N N . LYS A 1 251 ? 11.798 -12.650 2.784 1.00 89.50 251 LYS A N 1
ATOM 2115 C CA . LYS A 1 251 ? 12.576 -13.513 1.877 1.00 89.50 251 LYS A CA 1
ATOM 2116 C C . LYS A 1 251 ? 12.808 -12.908 0.484 1.00 89.50 251 LYS A C 1
ATOM 2118 O O . LYS A 1 251 ? 13.649 -13.397 -0.267 1.00 89.50 251 LYS A O 1
ATOM 2123 N N . SER A 1 252 ? 12.079 -11.856 0.103 1.00 90.00 252 SER A N 1
ATOM 2124 C CA . SER A 1 252 ? 12.176 -11.268 -1.237 1.00 90.00 252 SER A CA 1
ATOM 2125 C C . SER A 1 252 ? 13.396 -10.355 -1.381 1.00 90.00 252 SER A C 1
ATOM 2127 O O . SER A 1 252 ? 13.424 -9.242 -0.858 1.00 90.00 252 SER A O 1
ATOM 2129 N N . LYS A 1 253 ? 14.382 -10.778 -2.183 1.00 89.56 253 LYS A N 1
ATOM 2130 C CA . LYS A 1 253 ? 15.613 -10.012 -2.462 1.00 89.56 253 LYS A CA 1
ATOM 2131 C C . LYS A 1 253 ? 15.344 -8.607 -3.008 1.00 89.56 253 LYS A C 1
ATOM 2133 O O . LYS A 1 253 ? 16.017 -7.660 -2.609 1.00 89.56 253 LYS A O 1
ATOM 2138 N N . ILE A 1 254 ? 14.366 -8.459 -3.907 1.00 90.44 254 ILE A N 1
ATOM 2139 C CA . ILE A 1 254 ? 13.994 -7.153 -4.474 1.00 90.44 254 ILE A CA 1
ATOM 2140 C C . ILE A 1 254 ? 13.436 -6.235 -3.381 1.00 90.44 254 ILE A C 1
ATOM 2142 O O . ILE A 1 254 ? 13.871 -5.089 -3.278 1.00 90.44 254 ILE A O 1
ATOM 2146 N N . TRP A 1 255 ? 12.530 -6.734 -2.534 1.00 92.12 255 TRP A N 1
ATOM 2147 C CA . TRP A 1 255 ? 12.011 -5.959 -1.406 1.00 92.12 255 TRP A CA 1
ATOM 2148 C C . TRP A 1 255 ? 13.102 -5.605 -0.400 1.00 92.12 255 TRP A C 1
ATOM 2150 O O . TRP A 1 255 ? 13.191 -4.444 -0.019 1.00 92.12 255 TRP A O 1
ATOM 2160 N N . GLN A 1 256 ? 13.971 -6.549 -0.030 1.00 90.81 256 GLN A N 1
ATOM 2161 C CA . GLN A 1 256 ? 15.085 -6.269 0.881 1.00 90.81 256 GLN A CA 1
ATOM 2162 C C . GLN A 1 256 ? 15.989 -5.160 0.342 1.00 90.81 256 GLN A C 1
ATOM 2164 O O . GLN A 1 256 ? 16.295 -4.213 1.061 1.00 90.81 256 GLN A O 1
ATOM 2169 N N . LYS A 1 257 ? 16.335 -5.199 -0.951 1.00 89.50 257 LYS A N 1
ATOM 2170 C CA . LYS A 1 257 ? 17.097 -4.113 -1.57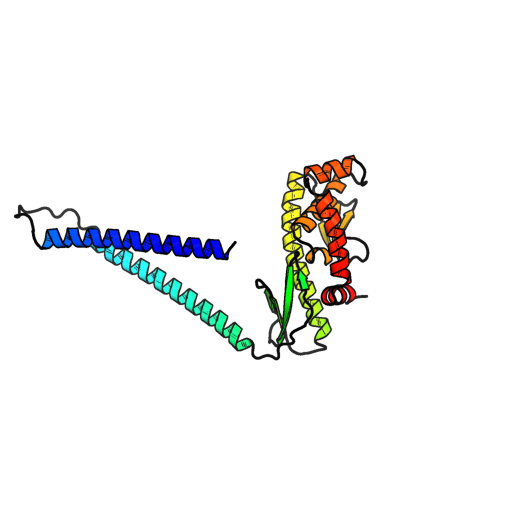3 1.00 89.50 257 LYS A CA 1
ATOM 2171 C C . LYS A 1 257 ? 16.340 -2.789 -1.520 1.00 89.50 257 LYS A C 1
ATOM 2173 O O . LYS A 1 257 ? 16.893 -1.826 -1.017 1.00 89.50 257 LYS A O 1
ATOM 2178 N N . MET A 1 258 ? 15.073 -2.734 -1.938 1.00 89.38 258 MET A N 1
ATOM 2179 C CA . MET A 1 258 ? 14.287 -1.486 -1.904 1.00 89.38 258 MET A CA 1
ATOM 2180 C C . MET A 1 258 ? 14.104 -0.901 -0.492 1.00 89.38 258 MET A C 1
ATOM 2182 O O . MET A 1 258 ? 13.963 0.316 -0.348 1.00 89.38 258 MET A O 1
ATOM 2186 N N . LEU A 1 259 ? 14.055 -1.744 0.542 1.00 87.50 259 LEU A N 1
ATOM 2187 C CA . LEU A 1 259 ? 13.847 -1.314 1.926 1.00 87.50 259 LEU A CA 1
ATOM 2188 C C . LEU A 1 259 ? 15.155 -0.904 2.623 1.00 87.50 259 LEU A C 1
ATOM 2190 O O . LEU A 1 259 ? 15.104 0.002 3.454 1.00 87.50 259 LEU A O 1
ATOM 2194 N N . ASN A 1 260 ? 16.296 -1.489 2.247 1.00 84.12 260 ASN A N 1
ATOM 2195 C CA . ASN A 1 260 ? 17.595 -1.265 2.899 1.00 84.12 260 ASN A CA 1
ATOM 2196 C C . ASN A 1 260 ? 18.487 -0.227 2.188 1.00 84.12 260 ASN A C 1
ATOM 2198 O O . ASN A 1 260 ? 19.619 -0.013 2.590 1.00 84.12 260 ASN A O 1
ATOM 2202 N N . MET A 1 261 ? 18.007 0.453 1.141 1.00 61.81 261 MET A N 1
ATOM 2203 C CA . MET A 1 261 ? 18.796 1.447 0.383 1.00 61.81 261 MET A CA 1
ATOM 2204 C C . MET A 1 261 ? 19.275 2.678 1.177 1.00 61.81 261 MET A C 1
ATOM 2206 O O . MET A 1 261 ? 20.060 3.459 0.650 1.00 61.81 261 MET A O 1
ATOM 2210 N N . TYR A 1 262 ? 18.782 2.879 2.400 1.00 51.22 262 TYR A N 1
ATOM 2211 C CA . TYR A 1 262 ? 19.064 4.060 3.228 1.00 51.22 262 TYR A CA 1
ATOM 2212 C C . TYR A 1 262 ? 19.368 3.687 4.691 1.00 51.22 262 TYR A C 1
ATOM 2214 O O . TYR A 1 262 ? 19.178 4.508 5.586 1.00 51.22 262 TYR A O 1
ATOM 2222 N N . THR A 1 263 ? 19.744 2.430 4.934 1.00 46.06 263 THR A N 1
ATOM 2223 C CA . THR A 1 263 ? 20.201 1.904 6.230 1.00 46.06 263 THR A CA 1
ATOM 2224 C C . THR A 1 263 ? 21.608 1.385 6.068 1.00 46.06 263 THR A C 1
ATOM 2226 O O . THR A 1 263 ? 22.432 1.701 6.942 1.00 46.06 263 THR A O 1
#

Solvent-accessible surface area (backbone atoms only — not comparable to full-atom values): 14889 Å² total; per-residue (Å²): 111,67,70,60,52,53,51,50,49,53,50,52,52,52,52,51,52,51,53,51,49,51,50,54,52,54,50,51,51,54,54,50,48,48,71,77,58,62,75,85,84,78,86,85,77,95,81,81,84,67,62,72,62,49,54,56,52,50,49,54,50,51,51,50,51,50,48,54,50,50,50,52,49,48,51,49,51,50,52,52,47,51,61,56,65,62,51,88,34,77,69,56,73,50,96,61,58,45,58,44,52,61,41,71,22,43,42,37,40,32,47,32,94,52,79,47,77,49,76,61,97,50,37,37,41,38,31,29,60,84,82,65,78,65,78,57,58,55,38,52,53,49,47,55,49,50,49,53,57,38,48,56,54,49,52,54,49,47,61,50,48,28,62,77,67,69,31,80,67,65,56,74,44,81,40,90,56,91,89,49,67,58,49,63,43,96,78,38,28,37,40,37,24,58,73,52,40,37,38,34,62,73,46,46,47,49,50,52,47,52,44,45,34,40,73,81,35,80,55,93,46,74,69,28,52,51,54,35,36,75,80,33,77,61,46,70,59,44,57,52,50,51,54,55,52,52,55,53,47,71,71,28,67,61,51,46,51,56,70,52,78,87,114

Sequence (263 aa):
MESRRVAVFEICVGILLIVIGFILWRWSKQILWILIYPPPLAKPLIESLPFLFWGLGALLVVDGVRRKIQDTRMQMHAKQSRLRNSGRGEVAIRKDKLLLFGKFYDVEVYKSEKYAISLDDSKIRIRMPGSGKPRSREYEYLRKWIRGELLKTLTNFLREYERVMKAPIGKFYIKNQKTRWASYSQKRNIHFNIKLAALPKRIIEYIVIHELAHATQPNHNRKFWYIVEKFCPDYKKRKQELKEYSLVIQKSKIWQKMLNMYT

Secondary structure (DSSP, 8-state):
-HHHHHHHHHHHHHHHHHHHHHHHHHHHHHHHHHHHSPPPP---------HHHHHHHHHHHHHHHHHHHHHHHHHHHHHHHHHHHTT-S--EEEEEEEEETTEEEEEEEEE-SS-EEEE-SSEEEEEE-S-S-HHHHHHHHHHHHHHHHHHHHHHHHHHHHHHHTT---S-EEEE--SS-SEEE-TTS-EEEEGGGGGS-HHHHHHHHHHHHHTTT-SS-SHHHHHHHHHH-TTHHHHHHHHHHHHHHHHH-HHHHHHHHTT-